Protein AF-A0A923R370-F1 (afdb_monomer_lite)

Sequence (342 aa):
MKARLLFATLFVCCFTSLNAQYYLIPDNTFSYILREAYSNCFKDNFSNNVDTNCLKSSGNTILQTSYQGIKNLEGIQYCKNLVKLSIAVNQITTIPALPEKLKIIDLGYNDIIEIKNLPTQLETLILDFSENIKLPEFPSTLKTLSMVNCNLSVVPSLPDGIVNLNLSQNVFTVL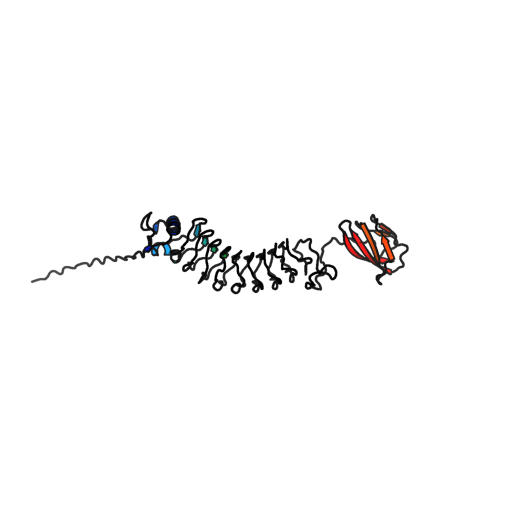PNLPKALKNFKLRVSDVVDLPQLPDSLISLDLAVSMSIKCLPKLPSTLKTLDISYTAIACLPNIPVSLTTKIPLCSSSNNLNHCEIVAGLEENFKSKFHKVFPNPVKDLIVFEEASQFVIYSLMGNVVAKSDDFKTVYDCSKLSKGTYLLSLTSESQNLLTIKFIKD

Secondary structure (DSSP, 8-state):
---------------------EEE-S-HHHHHHHHHHSGGGBSSSS--EEEHHHHHH----EEE--SS---B-TTGGG-TT--EEE--SS---B--PPPTT--EEE--SS---B-----TT--EEE-TT-TT-B--PPPTT--EEE-TT---S--PPPPTT--EEE--S---SSPPPPPTT--EEE--S-----PPPPPTT--EEE-TT-TT----PPPPTT--EEE-TTS---SBS---TT---SPPBP-TTT-TT-----TT------------BSSSBSSEEE-SS-SEEEEEETTS-EEEEESS--SEEE-TTSPSEEEEEEEE-TT--EEEEEEEE-

Structure (mmCIF, N/CA/C/O backbone):
data_AF-A0A923R370-F1
#
_entry.id   AF-A0A923R370-F1
#
loop_
_atom_site.group_PDB
_atom_site.id
_atom_site.type_symbol
_atom_site.label_atom_id
_atom_site.label_alt_id
_atom_site.label_comp_id
_atom_site.label_asym_id
_atom_site.label_entity_id
_atom_site.label_seq_id
_atom_site.pdbx_PDB_ins_code
_atom_site.Cartn_x
_atom_site.Cartn_y
_atom_site.Cartn_z
_atom_site.occupancy
_atom_site.B_iso_or_equiv
_atom_site.auth_seq_id
_atom_site.auth_comp_id
_atom_site.auth_asym_id
_atom_site.auth_atom_id
_atom_site.pdbx_PDB_model_num
ATOM 1 N N . MET A 1 1 ? -38.798 -21.660 82.213 1.00 39.22 1 MET A N 1
ATOM 2 C CA . MET A 1 1 ? -37.904 -21.115 81.169 1.00 39.22 1 MET A CA 1
ATOM 3 C C . MET A 1 1 ? -37.833 -22.101 80.012 1.00 39.22 1 MET A C 1
ATOM 5 O O . MET A 1 1 ? -37.272 -23.172 80.177 1.00 39.22 1 MET A O 1
ATOM 9 N N . LYS A 1 2 ? -38.449 -21.783 78.871 1.00 35.62 2 LYS A N 1
ATOM 10 C CA . LYS A 1 2 ? -38.221 -22.466 77.589 1.00 35.62 2 LYS A CA 1
ATOM 11 C C . LYS A 1 2 ? -37.986 -21.359 76.565 1.00 35.62 2 LYS A C 1
ATOM 13 O O . LYS A 1 2 ? -38.891 -20.570 76.306 1.00 35.62 2 LYS A O 1
ATOM 18 N N . ALA A 1 3 ? -36.743 -21.232 76.108 1.00 35.41 3 ALA A N 1
ATOM 19 C CA . ALA A 1 3 ? -36.311 -20.197 75.179 1.00 35.41 3 ALA A CA 1
ATOM 20 C C . ALA A 1 3 ? -36.859 -20.492 73.774 1.00 35.41 3 ALA A C 1
ATOM 22 O O . ALA A 1 3 ? -36.747 -21.613 73.280 1.00 35.41 3 ALA A O 1
ATOM 23 N N . ARG A 1 4 ? -37.481 -19.484 73.155 1.00 39.16 4 ARG A N 1
ATOM 24 C CA . ARG A 1 4 ? -37.927 -19.511 71.759 1.00 39.16 4 ARG A CA 1
ATOM 25 C C . ARG A 1 4 ? -36.725 -19.237 70.856 1.00 39.16 4 ARG A C 1
ATOM 27 O O . ARG A 1 4 ? -36.095 -18.192 70.983 1.00 39.16 4 ARG A O 1
ATOM 34 N N . LEU A 1 5 ? -36.430 -20.172 69.959 1.00 35.44 5 LEU A N 1
ATOM 35 C CA . LEU A 1 5 ? -35.442 -20.021 68.895 1.00 35.44 5 LEU A CA 1
ATOM 36 C C . LEU A 1 5 ? -36.075 -19.181 67.768 1.00 35.44 5 LEU A C 1
ATOM 38 O O . LEU A 1 5 ? -37.023 -19.629 67.125 1.00 35.44 5 LEU A O 1
ATOM 42 N N . LEU A 1 6 ? -35.595 -17.954 67.563 1.00 38.09 6 LEU A N 1
ATOM 43 C CA . LEU A 1 6 ? -35.940 -17.109 66.415 1.00 38.09 6 LEU A CA 1
ATOM 44 C C . LEU A 1 6 ? -34.922 -17.384 65.302 1.00 38.09 6 LEU A C 1
ATOM 46 O O . LEU A 1 6 ? -33.754 -17.022 65.424 1.00 38.09 6 LEU A O 1
ATOM 50 N N . PHE A 1 7 ? -35.360 -18.037 64.225 1.00 37.59 7 PHE A N 1
ATOM 51 C CA . PHE A 1 7 ? -34.589 -18.142 62.987 1.00 37.59 7 PHE A CA 1
ATOM 52 C C . PHE A 1 7 ? -34.654 -16.796 62.255 1.00 37.59 7 PHE A C 1
ATOM 54 O O . PHE A 1 7 ? -35.676 -16.448 61.667 1.00 37.59 7 PHE A O 1
ATOM 61 N N . ALA A 1 8 ? -33.564 -16.030 62.301 1.00 36.03 8 ALA A N 1
ATOM 62 C CA . ALA A 1 8 ? -33.361 -14.887 61.421 1.00 36.03 8 ALA A CA 1
ATOM 63 C C . ALA A 1 8 ? -32.845 -15.407 60.071 1.00 36.03 8 ALA A C 1
ATOM 65 O O . ALA A 1 8 ? -31.686 -15.800 59.943 1.00 36.03 8 ALA A O 1
ATOM 66 N N . THR A 1 9 ? -33.712 -15.452 59.062 1.00 43.94 9 THR A N 1
ATOM 67 C CA . THR A 1 9 ? -33.308 -15.713 57.678 1.00 43.94 9 THR A CA 1
ATOM 68 C C . THR A 1 9 ? -32.555 -14.496 57.151 1.00 43.94 9 THR A C 1
ATOM 70 O O . THR A 1 9 ? -33.148 -13.457 56.863 1.00 43.94 9 THR A O 1
ATOM 73 N N . LEU A 1 10 ? -31.232 -14.630 57.065 1.00 36.53 10 LEU A N 1
ATOM 74 C CA . LEU A 1 10 ? -30.317 -13.667 56.468 1.00 36.53 10 LEU A CA 1
ATOM 75 C C . LEU A 1 10 ? -30.602 -13.589 54.957 1.00 36.53 10 LEU A C 1
ATOM 77 O O . LEU A 1 10 ? -30.213 -14.471 54.193 1.00 36.53 10 LEU A O 1
ATOM 81 N N . PHE A 1 11 ? -31.324 -12.555 54.526 1.00 40.50 11 PHE A N 1
ATOM 82 C CA . PHE A 1 11 ? -31.519 -12.251 53.110 1.00 40.50 11 PHE A CA 1
ATOM 83 C C . PHE A 1 11 ? -30.195 -11.690 52.575 1.00 40.50 11 PHE A C 1
ATOM 85 O O . PHE A 1 11 ? -29.884 -10.512 52.740 1.00 40.50 11 PHE A O 1
ATOM 92 N N . VAL A 1 12 ? -29.359 -12.560 52.004 1.00 40.25 12 VAL A N 1
ATOM 93 C CA . VAL A 1 12 ? -28.139 -12.154 51.302 1.00 40.25 12 VAL A CA 1
ATOM 94 C C . VAL A 1 12 ? -28.574 -11.471 50.008 1.00 40.25 12 VAL A C 1
ATOM 96 O O . VAL A 1 12 ? -28.782 -12.117 48.982 1.00 40.25 12 VAL A O 1
ATOM 99 N N . CYS A 1 13 ? -28.740 -10.149 50.060 1.00 37.66 13 CYS A N 1
ATOM 100 C CA . CYS A 1 13 ? -28.781 -9.318 48.866 1.00 37.66 13 CYS A CA 1
ATOM 101 C C . CYS A 1 13 ? -27.421 -9.427 48.171 1.00 37.66 13 CYS A C 1
ATOM 103 O O . CYS A 1 13 ? -26.469 -8.727 48.513 1.00 37.66 13 CYS A O 1
ATOM 105 N N . CYS A 1 14 ? -27.325 -10.330 47.199 1.00 36.72 14 CYS A N 1
ATOM 106 C CA . CYS A 1 14 ? -26.205 -10.395 46.276 1.00 36.72 14 CYS A CA 1
ATOM 107 C C . CYS A 1 14 ? -26.342 -9.227 45.288 1.00 36.72 14 CYS A C 1
ATOM 109 O O . CYS A 1 14 ? -26.828 -9.380 44.171 1.00 36.72 14 CYS A O 1
ATOM 111 N N . PHE A 1 15 ? -25.970 -8.023 45.724 1.00 37.56 15 PHE A N 1
ATOM 112 C CA . PHE A 1 15 ? -25.699 -6.932 44.799 1.00 37.56 15 PHE A CA 1
ATOM 113 C C . PHE A 1 15 ? -24.380 -7.256 44.103 1.00 37.56 15 PHE A C 1
ATOM 115 O O . PHE A 1 15 ? -23.304 -6.924 44.596 1.00 37.56 15 PHE A O 1
ATOM 122 N N . THR A 1 16 ? -24.437 -7.897 42.938 1.00 39.88 16 THR A N 1
ATOM 123 C CA . THR A 1 16 ? -23.337 -7.784 41.981 1.00 39.88 16 THR A CA 1
ATOM 124 C C . THR A 1 16 ? -23.378 -6.363 41.426 1.00 39.88 16 THR A C 1
ATOM 126 O O . THR A 1 16 ? -23.944 -6.114 40.362 1.00 39.88 16 THR A O 1
ATOM 129 N N . SER A 1 17 ? -22.840 -5.395 42.169 1.00 42.47 17 SER A N 1
ATOM 130 C CA . SER A 1 17 ? -22.563 -4.078 41.612 1.00 42.47 17 SER A CA 1
ATOM 131 C C . SER A 1 17 ? -21.431 -4.248 40.599 1.00 42.47 17 SER A C 1
ATOM 133 O O . SER A 1 17 ? -20.250 -4.233 40.951 1.00 42.47 17 SER A O 1
ATOM 135 N N . LEU A 1 18 ? -21.787 -4.449 39.331 1.00 48.62 18 LEU A N 1
ATOM 136 C CA . LEU A 1 18 ? -20.908 -4.104 38.222 1.00 48.62 18 LEU A CA 1
ATOM 137 C C . LEU A 1 18 ? -20.667 -2.599 38.344 1.00 48.62 18 LEU A C 1
ATOM 139 O O . LEU A 1 18 ? -21.489 -1.796 37.914 1.00 48.62 18 LEU A O 1
ATOM 143 N N . ASN A 1 19 ? -19.592 -2.208 39.028 1.00 55.12 19 ASN A N 1
ATOM 144 C CA . ASN A 1 19 ? -19.215 -0.807 39.120 1.00 55.12 19 ASN A CA 1
ATOM 145 C C . ASN A 1 19 ? -18.934 -0.319 37.696 1.00 55.12 19 ASN A C 1
ATOM 147 O O . ASN A 1 19 ? -17.965 -0.751 37.066 1.00 55.12 19 ASN A O 1
ATOM 151 N N . ALA A 1 20 ? -19.809 0.540 37.175 1.00 58.91 20 ALA A N 1
ATOM 152 C CA . ALA A 1 20 ? -19.587 1.228 35.916 1.00 58.91 20 ALA A CA 1
ATOM 153 C C . ALA A 1 20 ? -18.285 2.030 36.039 1.00 58.91 20 ALA A C 1
ATOM 155 O O . ALA A 1 20 ? -18.170 2.938 36.868 1.00 58.91 20 ALA A O 1
ATOM 156 N N . GLN A 1 21 ? -17.280 1.660 35.248 1.00 81.94 21 GLN A N 1
ATOM 157 C CA . GLN A 1 21 ? -16.031 2.405 35.172 1.00 81.94 21 GLN A CA 1
ATOM 158 C C . GLN A 1 21 ? -16.226 3.491 34.118 1.00 81.94 21 GLN A C 1
ATOM 160 O O . GLN A 1 21 ? -16.030 3.247 32.924 1.00 81.94 21 GLN A O 1
ATOM 165 N N . TYR A 1 22 ? -16.660 4.667 34.569 1.00 89.19 22 TYR A N 1
ATOM 166 C CA . TYR A 1 22 ? -16.804 5.830 33.705 1.00 89.19 22 TYR A CA 1
ATOM 167 C C . TYR A 1 22 ? -15.436 6.404 33.336 1.00 89.19 22 TYR A C 1
ATOM 169 O O . TYR A 1 22 ? -14.560 6.550 34.189 1.00 89.19 22 TYR A O 1
ATOM 177 N N . TYR A 1 23 ? -15.271 6.740 32.062 1.00 92.69 23 TYR A N 1
ATOM 178 C CA . TYR A 1 23 ? -14.096 7.414 31.526 1.00 92.69 23 TYR A CA 1
ATOM 179 C C . TYR A 1 23 ? -14.528 8.677 30.783 1.00 92.69 23 TYR A C 1
ATOM 181 O O . TYR A 1 23 ? -15.487 8.642 30.012 1.00 92.69 23 TYR A O 1
ATOM 189 N N . LEU A 1 24 ? -13.828 9.786 31.018 1.00 94.50 24 LEU A N 1
ATOM 190 C CA . LEU A 1 24 ? -14.100 11.056 30.356 1.00 94.50 24 LEU A CA 1
ATOM 191 C C . LEU A 1 24 ? -13.377 11.106 29.008 1.00 94.50 24 LEU A C 1
ATOM 193 O O . LEU A 1 24 ? -12.150 11.169 28.971 1.00 94.50 24 LEU A O 1
ATOM 197 N N . ILE A 1 25 ? -14.135 11.119 27.913 1.00 95.81 25 ILE A N 1
ATOM 198 C CA . ILE A 1 25 ? -13.590 11.277 26.563 1.00 95.81 25 ILE A CA 1
ATOM 199 C C . ILE A 1 25 ? -13.153 12.741 26.374 1.00 95.81 25 ILE A C 1
ATOM 201 O O . ILE A 1 25 ? -13.993 13.640 26.487 1.00 95.81 25 ILE A O 1
ATOM 205 N N . PRO A 1 26 ? -11.860 13.014 26.121 1.00 95.88 26 PRO A N 1
ATOM 206 C CA . PRO A 1 26 ? -11.340 14.382 26.119 1.00 95.88 26 PRO A CA 1
ATOM 207 C C . PRO A 1 26 ? -11.775 15.195 24.893 1.00 95.88 26 PRO A C 1
ATOM 209 O O . PRO A 1 26 ? -11.906 16.412 24.981 1.00 95.88 26 PRO A O 1
ATOM 212 N N . ASP A 1 27 ? -11.996 14.540 23.753 1.00 96.69 27 ASP A N 1
ATOM 213 C CA . ASP A 1 27 ? -12.431 15.184 22.516 1.00 96.69 27 ASP A CA 1
ATOM 214 C C . ASP A 1 27 ? -13.962 15.158 22.413 1.00 96.69 27 ASP A C 1
ATOM 216 O O . ASP A 1 27 ? -14.577 14.093 22.353 1.00 96.69 27 ASP A O 1
ATOM 220 N N . ASN A 1 28 ? -14.587 16.340 22.411 1.00 95.62 28 ASN A N 1
ATOM 221 C CA . ASN A 1 28 ? -16.046 16.480 22.351 1.00 95.62 28 ASN A CA 1
ATOM 222 C C . ASN A 1 28 ? -16.638 15.871 21.074 1.00 95.62 28 ASN A C 1
ATOM 224 O O . ASN A 1 28 ? -17.712 15.269 21.120 1.00 95.62 28 ASN A O 1
ATOM 228 N N . THR A 1 29 ? -15.948 16.019 19.943 1.00 96.19 29 THR A N 1
ATOM 229 C CA . THR A 1 29 ? -16.422 15.500 18.663 1.00 96.19 29 THR A CA 1
ATOM 230 C C . THR A 1 29 ? -16.311 13.984 18.639 1.00 96.19 29 THR A C 1
ATOM 232 O O . THR A 1 29 ? -17.265 13.300 18.276 1.00 96.19 29 THR A O 1
ATOM 235 N N . PHE A 1 30 ? -15.193 13.428 19.103 1.00 96.94 30 PHE A N 1
ATOM 236 C CA . PHE A 1 30 ? -15.035 11.981 19.210 1.00 96.94 30 PHE A CA 1
ATOM 237 C C . PHE A 1 30 ? -16.018 11.368 20.216 1.00 96.94 30 PHE A C 1
ATOM 239 O O . PHE A 1 30 ? -16.619 10.333 19.937 1.00 96.94 30 PHE A O 1
ATOM 246 N N . SER A 1 31 ? -16.250 12.040 21.345 1.00 95.69 31 SER A N 1
ATOM 247 C CA . SER A 1 31 ? -17.283 11.681 22.321 1.00 95.69 31 SER A CA 1
ATOM 248 C C . SER A 1 31 ? -18.671 11.622 21.684 1.00 95.69 31 SER A C 1
ATOM 250 O O . SER A 1 31 ? -19.395 10.647 21.876 1.00 95.69 31 SER A O 1
ATOM 252 N N . TYR A 1 32 ? -19.034 12.622 20.875 1.00 94.19 32 TYR A N 1
ATOM 253 C CA . TYR A 1 32 ? -20.286 12.619 20.120 1.00 94.19 32 TYR A CA 1
ATOM 254 C C . TYR A 1 32 ? -20.371 11.424 19.159 1.00 94.19 32 TYR A C 1
ATOM 256 O O . TYR A 1 32 ? -21.355 10.693 19.190 1.00 94.19 32 TYR A O 1
ATOM 264 N N . ILE A 1 33 ? -19.318 11.150 18.386 1.00 95.06 33 ILE A N 1
ATOM 265 C CA . ILE A 1 33 ? -19.270 10.001 17.468 1.00 95.06 33 ILE A CA 1
ATOM 266 C C . ILE A 1 33 ? -19.408 8.665 18.212 1.00 95.06 33 ILE A C 1
ATOM 268 O O . ILE A 1 33 ? -20.142 7.777 17.773 1.00 95.06 33 ILE A O 1
ATOM 272 N N . LEU A 1 34 ? -18.739 8.513 19.358 1.00 95.19 34 LEU A N 1
ATOM 273 C CA . LEU A 1 34 ? -18.913 7.339 20.208 1.00 95.19 34 LEU A CA 1
ATOM 274 C C . LEU A 1 34 ? -20.337 7.259 20.763 1.00 95.19 34 LEU A C 1
ATOM 276 O O . LEU A 1 34 ? -20.879 6.168 20.852 1.00 95.19 34 LEU A O 1
ATOM 280 N N . ARG A 1 35 ? -20.977 8.372 21.108 1.00 92.94 35 ARG A N 1
ATOM 281 C CA . ARG A 1 35 ? -22.365 8.367 21.585 1.00 92.94 35 ARG A CA 1
ATOM 282 C C . ARG A 1 35 ? -23.342 7.929 20.501 1.00 92.94 35 ARG A C 1
ATOM 284 O O . ARG A 1 35 ? -24.221 7.127 20.786 1.00 92.94 35 ARG A O 1
ATOM 291 N N . GLU A 1 36 ? -23.160 8.387 19.268 1.00 92.44 36 GLU A N 1
ATOM 292 C CA . GLU A 1 36 ? -23.994 7.960 18.139 1.00 92.44 36 GLU A CA 1
ATOM 293 C C . GLU A 1 36 ? -23.857 6.455 17.883 1.00 92.44 36 GLU A C 1
ATOM 295 O O . GLU A 1 36 ? -24.845 5.761 17.649 1.00 92.44 36 GLU A O 1
ATOM 300 N N . ALA A 1 37 ? -22.637 5.921 17.988 1.00 93.75 37 ALA A N 1
ATOM 301 C CA . ALA A 1 37 ? -22.401 4.492 17.827 1.00 93.75 37 ALA A CA 1
ATOM 302 C C . ALA A 1 37 ? -22.863 3.673 19.050 1.00 93.75 37 ALA A C 1
ATOM 304 O O . ALA A 1 37 ? -23.388 2.574 18.894 1.00 93.75 37 ALA A O 1
ATOM 305 N N . TYR A 1 38 ? -22.679 4.185 20.267 1.00 92.38 38 TYR A N 1
ATOM 306 C CA . TYR A 1 38 ? -22.813 3.466 21.539 1.00 92.38 38 TYR A CA 1
ATOM 307 C C . TYR A 1 38 ? -23.752 4.201 22.508 1.00 92.38 38 TYR A C 1
ATOM 309 O O . TYR A 1 38 ? -23.397 4.454 23.661 1.00 92.38 38 TYR A O 1
ATOM 317 N N . SER A 1 39 ? -24.948 4.569 22.050 1.00 87.12 39 SER A N 1
ATOM 318 C CA . SER A 1 39 ? -25.842 5.492 22.772 1.00 87.12 39 SER A CA 1
ATOM 319 C C . SER A 1 39 ? -26.215 5.035 24.185 1.00 87.12 39 SER A C 1
ATOM 321 O O . SER A 1 39 ? -26.301 5.856 25.095 1.00 87.12 39 SER A O 1
ATOM 323 N N . ASN A 1 40 ? -26.346 3.726 24.410 1.00 89.94 40 ASN A N 1
ATOM 324 C CA . ASN A 1 40 ? -26.639 3.136 25.719 1.00 89.94 40 ASN A CA 1
ATOM 325 C C . ASN A 1 40 ? -25.443 3.109 26.688 1.00 89.94 40 ASN A C 1
ATOM 327 O O . ASN A 1 40 ? -25.618 2.745 27.849 1.00 89.94 40 ASN A O 1
ATOM 331 N N . CYS A 1 41 ? -24.240 3.457 26.226 1.00 92.81 41 CYS A N 1
ATOM 332 C CA . CYS A 1 41 ? -23.025 3.451 27.036 1.00 92.81 41 CYS A CA 1
ATOM 333 C C . CYS A 1 41 ? -22.690 4.813 27.649 1.00 92.81 41 CYS A C 1
ATOM 335 O O . CYS A 1 41 ? -21.743 4.906 28.427 1.00 92.81 41 CYS A O 1
ATOM 337 N N . PHE A 1 42 ? -23.431 5.872 27.327 1.00 91.56 42 PHE A N 1
ATOM 338 C CA . PHE A 1 42 ? -23.223 7.196 27.908 1.00 91.56 42 PHE A CA 1
ATOM 339 C C . PHE A 1 42 ? -24.225 7.449 29.030 1.00 91.56 42 PHE A C 1
ATOM 341 O O . PHE A 1 42 ? -25.390 7.070 28.937 1.00 91.56 42 PHE A O 1
ATOM 348 N N . LYS A 1 43 ? -23.765 8.106 30.102 1.00 80.88 43 LYS A N 1
ATOM 349 C CA . LYS A 1 43 ? -24.603 8.404 31.275 1.00 80.88 43 LYS A CA 1
ATOM 350 C C . LYS A 1 43 ? -25.821 9.266 30.919 1.00 80.88 43 LYS A C 1
ATOM 352 O O . LYS A 1 43 ? -26.885 9.108 31.510 1.00 80.88 43 LYS A O 1
ATOM 357 N N . ASP A 1 44 ? -25.631 10.189 29.981 1.00 81.25 44 ASP A N 1
ATOM 358 C CA . ASP A 1 44 ? -26.648 11.091 29.456 1.00 81.25 44 ASP A CA 1
ATOM 359 C C . ASP A 1 44 ? -26.234 11.619 28.065 1.00 81.25 44 ASP A C 1
ATOM 361 O O . ASP A 1 44 ? -25.114 11.391 27.593 1.00 81.25 44 ASP A O 1
ATOM 365 N N . ASN A 1 45 ? -27.144 12.332 27.396 1.00 76.62 45 ASN A N 1
ATOM 366 C CA . ASN A 1 45 ? -26.965 12.803 26.016 1.00 76.62 45 ASN A CA 1
ATOM 367 C C . ASN A 1 45 ? -25.962 13.958 25.856 1.00 76.62 45 ASN A C 1
ATOM 369 O O . ASN A 1 45 ? -25.642 14.320 24.726 1.00 76.62 45 ASN A O 1
ATOM 373 N N . PHE A 1 46 ? -25.454 14.525 26.951 1.00 79.69 46 PHE A N 1
ATOM 374 C CA . PHE A 1 46 ? -24.595 15.712 26.924 1.00 79.69 46 PHE A CA 1
ATOM 375 C C . PHE A 1 46 ? -23.212 15.456 27.534 1.00 79.69 46 PHE A C 1
ATOM 377 O O . PHE A 1 46 ? -22.277 16.216 27.300 1.00 79.69 46 PHE A O 1
ATOM 384 N N . SER A 1 47 ? -23.054 14.380 28.302 1.00 86.38 47 SER A N 1
ATOM 385 C CA . SER A 1 47 ? -21.814 14.047 28.990 1.00 86.38 47 SER A CA 1
ATOM 386 C C . SER A 1 47 ? -20.799 13.407 28.056 1.00 86.38 47 SER A C 1
ATOM 388 O O . SER A 1 47 ? -21.153 12.609 27.195 1.00 86.38 47 SER A O 1
ATOM 390 N N . ASN A 1 48 ? -19.517 13.673 28.281 1.00 92.19 48 ASN A N 1
ATOM 391 C CA . ASN A 1 48 ? -18.437 12.894 27.674 1.00 92.19 48 ASN A CA 1
ATOM 392 C C . ASN A 1 48 ? -18.022 11.686 28.521 1.00 92.19 48 ASN A C 1
ATOM 394 O O . ASN A 1 48 ? -17.041 11.020 28.199 1.00 92.19 48 ASN A O 1
ATOM 398 N N . ASN A 1 49 ? -18.724 11.411 29.625 1.00 93.19 49 ASN A N 1
ATOM 399 C CA . ASN A 1 49 ? -18.450 10.243 30.449 1.00 93.19 49 ASN A CA 1
ATOM 400 C C . ASN A 1 49 ? -19.113 9.003 29.853 1.00 93.19 49 ASN A C 1
ATOM 402 O O . ASN A 1 49 ? -20.343 8.890 29.835 1.00 93.19 49 ASN A O 1
ATOM 406 N N . VAL A 1 50 ? -18.280 8.058 29.428 1.00 93.06 50 VAL A N 1
ATOM 407 C CA . VAL A 1 50 ? -18.710 6.781 28.865 1.00 93.06 50 VAL A CA 1
ATOM 408 C C . VAL A 1 50 ? -18.474 5.644 29.852 1.00 93.06 50 VAL A C 1
ATOM 410 O O . VAL A 1 50 ? -17.424 5.578 30.492 1.00 93.06 50 VAL A O 1
ATOM 413 N N . ASP A 1 51 ? -19.436 4.734 29.976 1.00 94.62 51 ASP A N 1
ATOM 414 C CA . ASP A 1 51 ? -19.256 3.461 30.665 1.00 94.62 51 ASP A CA 1
ATOM 415 C C . ASP A 1 51 ? -18.375 2.541 29.810 1.00 94.62 51 ASP A C 1
ATOM 417 O O . ASP A 1 51 ? -18.789 1.972 28.792 1.00 94.62 51 ASP A O 1
ATOM 421 N N . THR A 1 52 ? -17.128 2.373 30.243 1.00 94.19 52 THR A N 1
ATOM 422 C CA . THR A 1 52 ? -16.154 1.548 29.526 1.00 94.19 52 THR A CA 1
ATOM 423 C C . THR A 1 52 ? -16.507 0.061 29.536 1.00 94.19 52 THR A C 1
ATOM 425 O O . THR A 1 52 ? -16.089 -0.656 28.629 1.00 94.19 52 THR A O 1
ATOM 428 N N . ASN A 1 53 ? -17.280 -0.435 30.509 1.00 93.81 53 ASN A N 1
ATOM 429 C CA . ASN A 1 53 ? -17.734 -1.829 30.518 1.00 93.81 53 ASN A CA 1
ATOM 430 C C . ASN A 1 53 ? -18.844 -2.054 29.487 1.00 93.81 53 ASN A C 1
ATOM 432 O O . ASN A 1 53 ? -18.862 -3.095 28.821 1.00 93.81 53 ASN A O 1
ATOM 436 N N . CYS A 1 54 ? -19.703 -1.055 29.283 1.00 94.31 54 CYS A N 1
ATOM 437 C CA . CYS A 1 54 ? -20.662 -1.058 28.185 1.00 94.31 54 CYS A CA 1
ATOM 438 C C . CYS A 1 54 ? -19.949 -1.054 26.819 1.00 94.31 54 CYS A C 1
ATOM 440 O O . CYS A 1 54 ? -20.232 -1.917 25.990 1.00 94.31 54 CYS A O 1
ATOM 442 N N . LEU A 1 55 ? -18.938 -0.196 26.602 1.00 94.06 55 LEU A N 1
ATOM 443 C CA . LEU A 1 55 ? -18.160 -0.209 25.347 1.00 94.06 55 LEU A CA 1
ATOM 444 C C . LEU A 1 55 ? -17.467 -1.555 25.083 1.00 94.06 55 LEU A C 1
ATOM 446 O O . LEU A 1 55 ? -17.470 -2.040 23.952 1.00 94.06 55 LEU A O 1
ATOM 450 N N . LYS A 1 56 ? -16.902 -2.184 26.124 1.00 93.56 56 LYS A N 1
ATOM 451 C CA . LYS A 1 56 ? -16.246 -3.501 26.018 1.00 93.56 56 LYS A CA 1
ATOM 452 C C . LYS A 1 56 ? -17.217 -4.607 25.595 1.00 93.56 56 LYS A C 1
ATOM 454 O O . LYS A 1 56 ? -16.807 -5.527 24.891 1.00 93.56 56 LYS A O 1
ATOM 459 N N . SER A 1 57 ? -18.465 -4.545 26.062 1.00 91.88 57 SER A N 1
ATOM 460 C CA . SER A 1 57 ? -19.498 -5.563 25.820 1.00 91.88 57 SER A CA 1
ATOM 461 C C . SER A 1 57 ? -20.397 -5.260 24.619 1.00 91.88 57 SER A C 1
ATOM 463 O O . SER A 1 57 ? -21.116 -6.149 24.166 1.00 91.88 57 SER A O 1
ATOM 465 N N . SER A 1 58 ? -20.328 -4.045 24.067 1.00 91.19 58 SER A N 1
ATOM 466 C CA . SER A 1 58 ? -21.102 -3.653 22.890 1.00 91.19 58 SER A CA 1
ATOM 467 C C . SER A 1 58 ? -20.793 -4.532 21.675 1.00 91.19 58 SER A C 1
ATOM 469 O O . SER A 1 58 ? -19.645 -4.903 21.427 1.00 91.19 58 SER A O 1
ATOM 471 N N . GLY A 1 59 ? -21.832 -4.839 20.896 1.00 91.19 59 GLY A N 1
ATOM 472 C CA . GLY A 1 59 ? -21.737 -5.615 19.660 1.00 91.19 59 GLY A CA 1
ATOM 473 C C . GLY A 1 59 ? -21.284 -4.817 18.434 1.00 91.19 59 GLY A C 1
ATOM 474 O O . GLY A 1 59 ? -21.170 -5.405 17.361 1.00 91.19 59 GLY A O 1
ATOM 475 N N . ASN A 1 60 ? -21.035 -3.508 18.549 1.00 91.44 60 ASN A N 1
ATOM 476 C CA . ASN A 1 60 ? -20.604 -2.711 17.401 1.00 91.44 60 ASN A CA 1
ATOM 477 C C . ASN A 1 60 ? -19.202 -3.111 16.939 1.00 91.44 60 ASN A C 1
ATOM 479 O O . ASN A 1 60 ? -18.248 -3.157 17.717 1.00 91.44 60 ASN A O 1
ATOM 483 N N . THR A 1 61 ? -19.080 -3.354 15.638 1.00 96.38 61 THR A N 1
ATOM 484 C CA . THR A 1 61 ? -17.842 -3.820 15.002 1.00 96.38 61 THR A CA 1
ATOM 485 C C . THR A 1 61 ? -17.235 -2.790 14.055 1.00 96.38 61 THR A C 1
ATOM 487 O O . THR A 1 61 ? -16.115 -2.983 13.581 1.00 96.38 61 THR A O 1
ATOM 490 N N . ILE A 1 62 ? -17.932 -1.686 13.781 1.00 97.25 62 ILE A N 1
ATOM 491 C CA . ILE A 1 62 ? -17.512 -0.665 12.820 1.00 97.25 62 ILE A CA 1
ATOM 492 C C . ILE A 1 62 ? -17.652 0.716 13.454 1.00 97.25 62 ILE A C 1
ATOM 494 O O . ILE A 1 62 ? -18.700 1.047 14.001 1.00 97.25 62 ILE A O 1
ATOM 498 N N . LEU A 1 63 ? -16.607 1.529 13.325 1.00 97.44 63 LEU A N 1
ATOM 499 C CA . LEU A 1 63 ? -16.619 2.950 13.642 1.00 97.44 63 LEU A CA 1
ATOM 500 C C . LEU A 1 63 ? -16.001 3.683 12.457 1.00 97.44 63 LEU A C 1
ATOM 502 O O . LEU A 1 63 ? -14.827 3.484 12.141 1.00 97.44 63 LEU A O 1
ATOM 506 N N . GLN A 1 64 ? -16.815 4.477 11.768 1.00 96.06 64 GLN A N 1
ATOM 507 C CA . GLN A 1 64 ? -16.403 5.169 10.554 1.00 96.06 64 GLN A CA 1
ATOM 508 C C . GLN A 1 64 ? -16.934 6.598 10.537 1.00 96.06 64 GLN A C 1
ATOM 510 O O . GLN A 1 64 ? -18.129 6.818 10.719 1.00 96.06 64 GLN A O 1
ATOM 515 N N . THR A 1 65 ? -16.041 7.559 10.340 1.00 94.94 65 THR A N 1
ATOM 516 C CA . THR A 1 65 ? -16.370 8.978 10.204 1.00 94.94 65 THR A CA 1
ATOM 517 C C . THR A 1 65 ? -15.194 9.725 9.581 1.00 94.94 65 THR A C 1
ATOM 519 O O . THR A 1 65 ? -14.049 9.341 9.776 1.00 94.94 65 THR A O 1
ATOM 522 N N . SER A 1 66 ? -15.445 10.809 8.860 1.00 94.56 66 SER A N 1
ATOM 523 C CA . SER A 1 66 ? -14.388 11.637 8.272 1.00 94.56 66 SER A CA 1
ATOM 524 C C . SER A 1 66 ? -14.776 13.105 8.324 1.00 94.56 66 SER A C 1
ATOM 526 O O . SER A 1 66 ? -15.961 13.423 8.454 1.00 94.56 66 SER A O 1
ATOM 528 N N . TYR A 1 67 ? -13.789 13.997 8.217 1.00 95.94 67 TYR A N 1
ATOM 529 C CA . TYR A 1 67 ? -14.002 15.448 8.176 1.00 95.94 67 TYR A CA 1
ATOM 530 C C . TYR A 1 67 ? -14.688 16.011 9.432 1.00 95.94 67 TYR A C 1
ATOM 532 O O . TYR A 1 67 ? -15.516 16.913 9.341 1.00 95.94 67 TYR A O 1
ATOM 540 N N . GLN A 1 68 ? -14.364 15.477 10.612 1.00 96.31 68 GLN A N 1
ATOM 541 C CA . GLN A 1 68 ? -14.987 15.891 11.876 1.00 96.31 68 GLN A CA 1
ATOM 542 C C . GLN A 1 68 ? -14.090 16.814 12.715 1.00 96.31 68 GLN A C 1
ATOM 544 O O . GLN A 1 68 ? -14.536 17.381 13.708 1.00 96.31 68 GLN A O 1
ATOM 549 N N . GLY A 1 69 ? -12.818 16.973 12.339 1.00 96.38 69 GLY A N 1
ATOM 550 C CA . GLY A 1 69 ? -11.853 17.735 13.133 1.00 96.38 69 GLY A CA 1
ATOM 551 C C . GLY A 1 69 ? -11.513 17.062 14.466 1.00 96.38 69 GLY A C 1
ATOM 552 O O . GLY A 1 69 ? -11.185 17.755 15.427 1.00 96.38 69 GLY A O 1
ATOM 553 N N . ILE A 1 70 ? -11.608 15.728 14.532 1.00 97.50 70 ILE A N 1
ATOM 554 C CA . ILE A 1 70 ? -11.210 14.943 15.709 1.00 97.50 70 ILE A CA 1
ATOM 555 C C . ILE A 1 70 ? -9.705 15.111 15.927 1.00 97.50 70 ILE A C 1
ATOM 557 O O . ILE A 1 70 ? -8.923 14.959 14.992 1.00 97.50 70 ILE A O 1
ATOM 561 N N . LYS A 1 71 ? -9.299 15.399 17.163 1.00 96.19 71 LYS A N 1
ATOM 562 C CA . LYS A 1 71 ? -7.896 15.596 17.555 1.00 96.19 71 LYS A CA 1
ATOM 563 C C . LYS A 1 71 ? -7.363 14.477 18.434 1.00 96.19 71 LYS A C 1
ATOM 565 O O . LYS A 1 71 ? -6.159 14.224 18.443 1.00 96.19 71 LYS A O 1
ATOM 570 N N . ASN A 1 72 ? -8.242 13.824 19.192 1.00 95.75 72 ASN A N 1
ATOM 571 C CA . ASN A 1 72 ? -7.855 12.814 20.168 1.00 95.75 72 ASN A CA 1
ATOM 572 C C . ASN A 1 72 ? -8.808 11.607 20.130 1.00 95.75 72 ASN A C 1
ATOM 574 O O . ASN A 1 72 ? -10.022 11.762 20.245 1.00 95.75 72 ASN A O 1
ATOM 578 N N . LEU A 1 73 ? -8.235 10.408 19.981 1.00 96.44 73 LEU A N 1
ATOM 579 C CA . LEU A 1 73 ? -8.957 9.130 19.931 1.00 96.44 73 LEU A CA 1
ATOM 580 C C . LEU A 1 73 ? -9.055 8.402 21.283 1.00 96.44 73 LEU A C 1
ATOM 582 O O . LEU A 1 73 ? -9.532 7.265 21.330 1.00 96.44 73 LEU A O 1
ATOM 586 N N . GLU A 1 74 ? -8.598 9.002 22.383 1.00 96.31 74 GLU A N 1
ATOM 587 C CA . GLU A 1 74 ? -8.741 8.431 23.726 1.00 96.31 74 GLU A CA 1
ATOM 588 C C . GLU A 1 74 ? -10.193 8.015 24.000 1.00 96.31 74 GLU A C 1
ATOM 590 O O . GLU A 1 74 ? -11.139 8.772 23.788 1.00 96.31 74 GLU A O 1
ATOM 595 N N . GLY A 1 75 ? -10.361 6.774 24.451 1.00 95.19 75 GLY A N 1
ATOM 596 C CA . GLY A 1 75 ? -11.643 6.083 24.547 1.00 95.19 75 GLY A CA 1
ATOM 597 C C . GLY A 1 75 ? -11.780 4.907 23.583 1.00 95.19 75 GLY A C 1
ATOM 598 O O . GLY A 1 75 ? -12.442 3.915 23.909 1.00 95.19 75 GLY A O 1
ATOM 599 N N . ILE A 1 76 ? -11.111 4.957 22.426 1.00 96.75 76 ILE A N 1
ATOM 600 C CA . ILE A 1 76 ? -11.175 3.881 21.428 1.00 96.75 76 ILE A CA 1
ATOM 601 C C . ILE A 1 76 ? -10.660 2.545 21.979 1.00 96.75 76 ILE A C 1
ATOM 603 O O . ILE A 1 76 ? -11.191 1.493 21.626 1.00 96.75 76 ILE A O 1
ATOM 607 N N . GLN A 1 77 ? -9.708 2.568 22.920 1.00 96.00 77 GLN A N 1
ATOM 608 C CA . GLN A 1 77 ? -9.140 1.380 23.564 1.00 96.00 77 GLN A CA 1
ATOM 609 C C . GLN A 1 77 ? -10.186 0.516 24.283 1.00 96.00 77 GLN A C 1
ATOM 611 O O . GLN A 1 77 ? -9.927 -0.662 24.554 1.00 96.00 77 GLN A O 1
ATOM 616 N N . TYR A 1 78 ? -11.359 1.074 24.603 1.00 96.06 78 TYR A N 1
ATOM 617 C CA . TYR A 1 78 ? -12.452 0.365 25.267 1.00 96.06 78 TYR A CA 1
ATOM 618 C C . TYR A 1 78 ? -13.432 -0.300 24.290 1.00 96.06 78 TYR A C 1
ATOM 620 O O . TYR A 1 78 ? -14.183 -1.176 24.711 1.00 96.06 78 TYR A O 1
ATOM 628 N N . CYS A 1 79 ? -13.389 0.024 22.993 1.00 96.25 79 CYS A N 1
ATOM 629 C CA . CYS A 1 79 ? -14.245 -0.565 21.956 1.00 96.25 79 CYS A CA 1
ATOM 630 C C . CYS A 1 79 ? -13.731 -1.957 21.530 1.00 96.25 79 CYS A C 1
ATOM 632 O O . CYS A 1 79 ? -13.271 -2.160 20.409 1.00 96.25 79 CYS A O 1
ATOM 634 N N . LYS A 1 80 ? -13.750 -2.938 22.443 1.00 95.62 80 LYS A N 1
ATOM 635 C CA . LYS A 1 80 ? -13.037 -4.227 22.287 1.00 95.62 80 LYS A CA 1
ATOM 636 C C . LYS A 1 80 ? -13.537 -5.131 21.156 1.00 95.62 80 LYS A C 1
ATOM 638 O O . LYS A 1 80 ? -12.805 -6.033 20.753 1.00 95.62 80 LYS A O 1
ATOM 643 N N . ASN A 1 81 ? -14.747 -4.905 20.648 1.00 96.50 81 ASN A N 1
ATOM 644 C CA . ASN A 1 81 ? -15.321 -5.673 19.538 1.00 96.50 81 ASN A CA 1
ATOM 645 C C . ASN A 1 81 ? -15.149 -5.008 18.169 1.00 96.50 81 ASN A C 1
ATOM 647 O O . ASN A 1 81 ? -15.624 -5.546 17.170 1.00 96.50 81 ASN A O 1
ATOM 651 N N . LEU A 1 82 ? -14.436 -3.881 18.106 1.00 97.56 82 LEU A N 1
ATOM 652 C CA . LEU A 1 82 ? -14.216 -3.160 16.865 1.00 97.56 82 LEU A CA 1
ATOM 653 C C . LEU A 1 82 ? -13.346 -3.970 15.893 1.00 97.56 82 LEU A C 1
ATOM 655 O O . LEU A 1 82 ? -12.258 -4.423 16.240 1.00 97.56 82 LEU A O 1
ATOM 659 N N . VAL A 1 83 ? -13.842 -4.128 14.668 1.00 98.50 83 VAL A N 1
ATOM 660 C CA . VAL A 1 83 ? -13.199 -4.838 13.553 1.00 98.50 83 VAL A CA 1
ATOM 661 C C . VAL A 1 83 ? -12.739 -3.857 12.473 1.00 98.50 83 VAL A C 1
ATOM 663 O O . VAL A 1 83 ? -11.691 -4.068 11.863 1.00 98.50 83 VAL A O 1
ATOM 666 N N . LYS A 1 84 ? -13.480 -2.764 12.258 1.00 98.69 84 LYS A N 1
ATOM 667 C CA . LYS A 1 84 ? -13.128 -1.694 11.317 1.00 98.69 84 LYS A CA 1
ATOM 668 C C . LYS A 1 84 ? -13.121 -0.337 12.018 1.00 98.69 84 LYS A C 1
ATOM 670 O O . LYS A 1 84 ? -14.137 0.073 12.579 1.00 98.69 84 LYS A O 1
ATOM 675 N N . LEU A 1 85 ? -12.000 0.367 11.903 1.00 98.44 85 LEU A N 1
ATOM 676 C CA . LEU A 1 85 ? -11.831 1.762 12.296 1.00 98.44 85 LEU A CA 1
ATOM 677 C C . LEU A 1 85 ? -11.474 2.580 11.052 1.00 98.44 85 LEU A C 1
ATOM 679 O O . LEU A 1 85 ? -10.474 2.297 10.403 1.00 98.44 85 LEU A O 1
ATOM 683 N N . SER A 1 86 ? -12.290 3.572 10.712 1.00 98.31 86 SER A N 1
ATOM 684 C CA . SER A 1 86 ? -12.081 4.435 9.543 1.00 98.31 86 SER A CA 1
ATOM 685 C C . SER A 1 86 ? -12.315 5.884 9.959 1.00 98.31 86 SER A C 1
ATOM 687 O O . SER A 1 86 ? -13.454 6.339 9.959 1.00 98.31 86 SER A O 1
ATOM 689 N N . ILE A 1 87 ? -11.260 6.583 10.383 1.00 97.25 87 ILE A N 1
ATOM 690 C CA . ILE A 1 87 ? -11.322 7.967 10.895 1.00 97.25 87 ILE A CA 1
ATOM 691 C C . ILE A 1 87 ? -10.417 8.893 10.066 1.00 97.25 87 ILE A C 1
ATOM 693 O O . ILE A 1 87 ? -9.642 9.701 10.580 1.00 97.25 87 ILE A O 1
ATOM 697 N N . ALA A 1 88 ? -10.492 8.750 8.743 1.00 97.38 88 ALA A N 1
ATOM 698 C CA . ALA A 1 88 ? -9.680 9.528 7.816 1.00 97.38 88 ALA A CA 1
ATOM 699 C C . ALA A 1 88 ? -10.088 11.011 7.791 1.00 97.38 88 ALA A C 1
ATOM 701 O O . ALA A 1 88 ? -11.245 11.349 8.055 1.00 97.38 88 ALA A O 1
ATOM 702 N N . VAL A 1 89 ? -9.156 11.883 7.414 1.00 97.56 89 VAL A N 1
ATOM 703 C CA . VAL A 1 89 ? -9.352 13.331 7.242 1.00 97.56 89 VAL A CA 1
ATOM 704 C C . VAL A 1 89 ? -9.800 14.017 8.535 1.00 97.56 89 VAL A C 1
ATOM 706 O O . VAL A 1 89 ? -10.910 14.543 8.648 1.00 97.56 89 VAL A O 1
ATOM 709 N N . ASN A 1 90 ? -8.931 13.972 9.540 1.00 97.38 90 ASN A N 1
ATOM 710 C CA . ASN A 1 90 ? -9.104 14.637 10.831 1.00 97.38 90 ASN A CA 1
ATOM 711 C C . ASN A 1 90 ? -7.773 15.300 11.253 1.00 97.38 90 ASN A C 1
ATOM 713 O O . ASN A 1 90 ? -6.942 15.607 10.407 1.00 97.38 90 ASN A O 1
ATOM 717 N N . GLN A 1 91 ? -7.603 15.609 12.538 1.00 96.81 91 GLN A N 1
ATOM 718 C CA . GLN A 1 91 ? -6.431 16.296 13.101 1.00 96.81 91 GLN A CA 1
ATOM 719 C C . GLN A 1 91 ? -5.809 15.444 14.221 1.00 96.81 91 GLN A C 1
ATOM 721 O O . GLN A 1 91 ? -5.357 15.958 15.248 1.00 96.81 91 GLN A O 1
ATOM 726 N N . ILE A 1 92 ? -5.885 14.115 14.080 1.00 97.00 92 ILE A N 1
ATOM 727 C CA . ILE A 1 92 ? -5.426 13.173 15.102 1.00 97.00 92 ILE A CA 1
ATOM 728 C C . ILE A 1 92 ? -3.903 13.193 15.131 1.00 97.00 92 ILE A C 1
ATOM 730 O O . ILE A 1 92 ? -3.263 12.910 14.127 1.00 97.00 92 ILE A O 1
ATOM 734 N N . THR A 1 93 ? -3.333 13.476 16.298 1.00 92.88 93 THR A N 1
ATOM 735 C CA . THR A 1 93 ? -1.870 13.556 16.480 1.00 92.88 93 THR A CA 1
ATOM 736 C C . THR A 1 93 ? -1.296 12.358 17.224 1.00 92.88 93 THR A C 1
ATOM 738 O O . THR A 1 93 ? -0.161 11.943 16.980 1.00 92.88 93 THR A O 1
ATOM 741 N N . THR A 1 94 ? -2.082 11.773 18.129 1.00 92.31 94 THR A N 1
ATOM 742 C CA . THR A 1 94 ? -1.671 10.654 18.975 1.00 92.31 94 THR A CA 1
ATOM 743 C C . THR A 1 94 ? -2.636 9.485 18.844 1.00 92.31 94 THR A C 1
ATOM 745 O O . THR A 1 94 ? -3.856 9.653 18.775 1.00 92.31 94 THR A O 1
ATOM 748 N N . ILE A 1 95 ? -2.074 8.276 18.824 1.00 95.44 95 ILE A N 1
ATOM 749 C CA . ILE A 1 95 ? -2.835 7.030 18.756 1.00 95.44 95 ILE A CA 1
ATOM 750 C C . ILE A 1 95 ? -2.755 6.317 20.113 1.00 95.44 95 ILE A C 1
ATOM 752 O O . ILE A 1 95 ? -1.664 5.897 20.514 1.00 95.44 95 ILE A O 1
ATOM 756 N N . PRO A 1 96 ? -3.880 6.176 20.845 1.00 95.56 96 PRO A N 1
ATOM 757 C CA . PRO A 1 96 ? -3.933 5.344 22.044 1.00 95.56 96 PRO A CA 1
ATOM 758 C C . PRO A 1 96 ? -3.874 3.855 21.667 1.00 95.56 96 PRO A C 1
ATOM 760 O O . PRO A 1 96 ? -3.817 3.485 20.495 1.00 95.56 96 PRO A O 1
ATOM 763 N N . ALA A 1 97 ? -3.917 2.966 22.662 1.00 96.06 97 ALA A N 1
ATOM 764 C CA . ALA A 1 97 ? -3.970 1.529 22.398 1.00 96.06 97 ALA A CA 1
ATOM 765 C C . ALA A 1 97 ? -5.190 1.164 21.529 1.00 96.06 97 ALA A C 1
ATOM 767 O O . ALA A 1 97 ? -6.337 1.431 21.891 1.00 96.06 97 ALA A O 1
ATOM 768 N N . LEU A 1 98 ? -4.943 0.527 20.388 1.00 97.56 98 LEU A N 1
ATOM 769 C CA . LEU A 1 98 ? -5.990 0.133 19.452 1.00 97.56 98 LEU A CA 1
ATOM 770 C C . LEU A 1 98 ? -6.645 -1.197 19.879 1.00 97.56 98 LEU A C 1
ATOM 772 O O . LEU A 1 98 ? -5.968 -2.064 20.432 1.00 97.56 98 LEU A O 1
ATOM 776 N N . PRO A 1 99 ? -7.956 -1.400 19.646 1.00 97.00 99 PRO A N 1
ATOM 777 C CA . PRO A 1 99 ? -8.602 -2.689 19.895 1.00 97.00 99 PRO A CA 1
ATOM 778 C C . PRO A 1 99 ? -7.976 -3.857 19.111 1.00 97.00 99 PRO A C 1
ATOM 780 O O . PRO A 1 99 ? -7.867 -3.809 17.891 1.00 97.00 99 PRO A O 1
ATOM 783 N N . GLU A 1 100 ? -7.654 -4.953 19.804 1.00 97.12 100 GLU A N 1
ATOM 784 C CA . GLU A 1 100 ? -6.958 -6.127 19.236 1.00 97.12 100 GLU A CA 1
ATOM 785 C C . GLU A 1 100 ? -7.721 -6.864 18.119 1.00 97.12 100 GLU A C 1
ATOM 787 O O . GLU A 1 100 ? -7.117 -7.578 17.323 1.00 97.12 100 GLU A O 1
ATOM 792 N N . LYS A 1 101 ? -9.053 -6.715 18.049 1.00 98.00 101 LYS A N 1
ATOM 793 C CA . LYS A 1 101 ? -9.892 -7.352 17.016 1.00 98.00 101 LYS A CA 1
ATOM 794 C C . LYS A 1 101 ? -9.937 -6.579 15.695 1.00 98.00 101 LYS A C 1
ATOM 796 O O . LYS A 1 101 ? -10.575 -7.046 14.748 1.00 98.00 101 LYS A O 1
ATOM 801 N N . LEU A 1 102 ? -9.292 -5.416 15.625 1.00 98.56 102 LEU A N 1
ATOM 802 C CA . LEU A 1 102 ? -9.256 -4.615 14.412 1.00 98.56 102 LEU A CA 1
ATOM 803 C C . LEU A 1 102 ? -8.562 -5.376 13.282 1.00 98.56 102 LEU A C 1
ATOM 805 O O . LEU A 1 102 ? -7.427 -5.830 13.407 1.00 98.56 102 LEU A O 1
ATOM 809 N N . LYS A 1 103 ? -9.265 -5.455 12.156 1.00 98.81 103 LYS A N 1
ATOM 810 C CA . LYS A 1 103 ? -8.789 -6.006 10.886 1.00 98.81 103 LYS A CA 1
ATOM 811 C C . LYS A 1 103 ? -8.544 -4.921 9.849 1.00 98.81 103 LYS A C 1
ATOM 813 O O . LYS A 1 103 ? -7.719 -5.106 8.961 1.00 98.81 103 LYS A O 1
ATOM 818 N N . ILE A 1 104 ? -9.250 -3.797 9.951 1.00 98.88 104 ILE A N 1
ATOM 819 C CA . ILE A 1 104 ? -9.152 -2.688 9.003 1.00 98.88 104 ILE A CA 1
ATOM 820 C C . ILE A 1 104 ? -8.966 -1.396 9.787 1.00 98.88 104 ILE A C 1
ATOM 822 O O . ILE A 1 104 ? -9.814 -1.044 10.610 1.00 98.88 104 ILE A O 1
ATOM 826 N N . ILE A 1 105 ? -7.872 -0.699 9.499 1.00 98.81 105 ILE A N 1
ATOM 827 C CA . ILE A 1 105 ? -7.584 0.639 10.000 1.00 98.81 105 ILE A CA 1
ATOM 828 C C . ILE A 1 105 ? -7.366 1.556 8.801 1.00 98.81 105 ILE A C 1
ATOM 830 O O . ILE A 1 105 ? -6.472 1.322 7.989 1.00 98.81 105 ILE A O 1
ATOM 834 N N . ASP A 1 106 ? -8.168 2.609 8.734 1.00 98.75 106 ASP A N 1
ATOM 835 C CA . ASP A 1 106 ? -7.940 3.760 7.873 1.00 98.75 106 ASP A CA 1
ATOM 836 C C . ASP A 1 106 ? -7.891 5.025 8.730 1.00 98.75 106 ASP A C 1
ATOM 838 O O . ASP A 1 106 ? -8.885 5.425 9.347 1.00 98.75 106 ASP A O 1
ATOM 842 N N . LEU A 1 107 ? -6.702 5.614 8.800 1.00 98.12 107 LEU A N 1
ATOM 843 C CA . LEU A 1 107 ? -6.417 6.859 9.504 1.00 98.12 107 LEU A CA 1
ATOM 844 C C . LEU A 1 107 ? -5.740 7.870 8.571 1.00 98.12 107 LEU A C 1
ATOM 846 O O . LEU A 1 107 ? -5.071 8.781 9.057 1.00 98.12 107 LEU A O 1
ATOM 850 N N . GLY A 1 108 ? -5.905 7.728 7.251 1.00 98.06 108 GLY A N 1
ATOM 851 C CA . GLY A 1 108 ? -5.286 8.638 6.290 1.00 98.06 108 GLY A CA 1
ATOM 852 C C . GLY A 1 108 ? -5.702 10.097 6.509 1.00 98.06 108 GLY A C 1
ATOM 853 O O . GLY A 1 108 ? -6.771 10.374 7.055 1.00 98.06 108 GLY A O 1
ATOM 854 N N . TYR A 1 109 ? -4.873 11.040 6.069 1.00 97.94 109 TYR A N 1
ATOM 855 C CA . TYR A 1 109 ? -5.066 12.481 6.242 1.00 97.94 109 TYR A CA 1
ATOM 856 C C . TYR A 1 109 ? -5.272 12.867 7.716 1.00 97.94 109 TYR A C 1
ATOM 858 O O . TYR A 1 109 ? -6.270 13.485 8.087 1.00 97.94 109 TYR A O 1
ATOM 866 N N . ASN A 1 110 ? -4.335 12.454 8.564 1.00 97.50 110 ASN A N 1
ATOM 867 C CA . ASN A 1 110 ? -4.223 12.883 9.954 1.00 97.50 110 ASN A CA 1
ATOM 868 C C . ASN A 1 110 ? -2.768 13.240 10.264 1.00 97.50 110 ASN A C 1
ATOM 870 O O . ASN A 1 110 ? -1.847 12.702 9.649 1.00 97.50 110 ASN A O 1
ATOM 874 N N . ASP A 1 111 ? -2.569 14.047 11.300 1.00 96.12 111 ASP A N 1
ATOM 875 C CA . ASP A 1 111 ? -1.262 14.531 11.755 1.00 96.12 111 ASP A CA 1
ATOM 876 C C . ASP A 1 111 ? -0.540 13.527 12.686 1.00 96.12 111 ASP A C 1
ATOM 878 O O . ASP A 1 111 ? 0.092 13.907 13.675 1.00 96.12 111 ASP A O 1
ATOM 882 N N . ILE A 1 112 ? -0.675 12.221 12.421 1.00 96.06 112 ILE A N 1
ATOM 883 C CA . ILE A 1 112 ? -0.161 11.150 13.289 1.00 96.06 112 ILE A CA 1
ATOM 884 C C . ILE A 1 112 ? 1.359 11.055 13.162 1.00 96.06 112 ILE A C 1
ATOM 886 O O . ILE A 1 112 ? 1.888 10.778 12.088 1.00 96.06 112 ILE A O 1
ATOM 890 N N . ILE A 1 113 ? 2.055 11.182 14.292 1.00 93.81 113 ILE A N 1
ATOM 891 C CA . ILE A 1 113 ? 3.527 11.165 14.331 1.00 93.81 113 ILE A CA 1
ATOM 892 C C . ILE A 1 113 ? 4.076 9.763 14.645 1.00 93.81 113 ILE A C 1
ATOM 894 O O . ILE A 1 113 ? 5.188 9.414 14.252 1.00 93.81 113 ILE A O 1
ATOM 898 N N . GLU A 1 114 ? 3.322 8.937 15.371 1.00 95.94 114 GLU A N 1
ATOM 899 C CA . GLU A 1 114 ? 3.772 7.612 15.806 1.00 95.94 114 GLU A CA 1
ATOM 900 C C . GLU A 1 114 ? 2.593 6.660 16.032 1.00 95.94 114 GLU A C 1
ATOM 902 O O . GLU A 1 114 ? 1.579 7.029 16.630 1.00 95.94 114 GLU A O 1
ATOM 907 N N . ILE A 1 115 ? 2.773 5.400 15.631 1.00 96.44 115 ILE A N 1
ATOM 908 C CA . ILE A 1 115 ? 1.956 4.272 16.083 1.00 96.44 115 ILE A CA 1
ATOM 909 C C . ILE A 1 115 ? 2.862 3.315 16.852 1.00 96.44 115 ILE A C 1
ATOM 911 O O . ILE A 1 115 ? 3.822 2.780 16.309 1.00 96.44 115 ILE A O 1
ATOM 915 N N . LYS A 1 116 ? 2.553 3.077 18.130 1.00 95.38 116 LYS A N 1
ATOM 916 C CA . LYS A 1 116 ? 3.402 2.237 18.993 1.00 95.38 116 LYS A CA 1
ATOM 917 C C . LYS A 1 116 ? 3.198 0.745 18.774 1.00 95.38 116 LYS A C 1
ATOM 919 O O . LYS A 1 116 ? 4.154 -0.010 18.861 1.00 95.38 116 LYS A O 1
ATOM 924 N N . ASN A 1 117 ? 1.957 0.326 18.532 1.00 94.75 117 ASN A N 1
ATOM 925 C CA . ASN A 1 117 ? 1.588 -1.071 18.324 1.00 94.75 117 ASN A CA 1
ATOM 926 C C . ASN A 1 117 ? 0.446 -1.158 17.313 1.00 94.75 117 ASN A C 1
ATOM 928 O O . ASN A 1 117 ? -0.463 -0.323 17.327 1.00 94.75 117 ASN A O 1
ATOM 932 N N . LEU A 1 118 ? 0.476 -2.195 16.479 1.00 98.19 118 LEU A N 1
ATOM 933 C CA . LEU A 1 118 ? -0.617 -2.552 15.582 1.00 98.19 118 LEU A CA 1
ATOM 934 C C . LEU A 1 118 ? -1.323 -3.817 16.100 1.00 98.19 118 LEU A C 1
ATOM 936 O O . LEU A 1 118 ? -0.648 -4.715 16.608 1.00 98.19 118 LEU A O 1
ATOM 940 N N . PRO A 1 119 ? -2.656 -3.924 15.952 1.00 98.06 119 PRO A N 1
ATOM 941 C CA . PRO A 1 119 ? -3.396 -5.139 16.281 1.00 98.06 119 PRO A CA 1
ATOM 942 C C . PRO A 1 119 ? -2.846 -6.359 15.535 1.00 98.06 119 PRO A C 1
ATOM 944 O O . PRO A 1 119 ? -2.601 -6.309 14.329 1.00 98.06 119 PRO A O 1
ATOM 947 N N . THR A 1 120 ? -2.694 -7.484 16.231 1.00 97.94 120 THR A N 1
ATOM 948 C CA . THR A 1 120 ? -2.046 -8.686 15.663 1.00 97.94 120 THR A CA 1
ATOM 949 C C . THR A 1 120 ? -2.833 -9.360 14.534 1.00 97.94 120 THR A C 1
ATOM 951 O O . THR A 1 120 ? -2.264 -10.153 13.790 1.00 97.94 120 THR A O 1
ATOM 954 N N . GLN A 1 121 ? -4.130 -9.056 14.406 1.00 98.00 121 GLN A N 1
ATOM 955 C CA . GLN A 1 121 ? -5.031 -9.583 13.372 1.00 98.00 121 GLN A CA 1
ATOM 956 C C . GLN A 1 121 ? -5.284 -8.583 12.234 1.00 98.00 121 GLN A C 1
ATOM 958 O O . GLN A 1 121 ? -6.207 -8.775 11.441 1.00 98.00 121 GLN A O 1
ATOM 963 N N . LEU A 1 122 ? -4.511 -7.496 12.161 1.00 98.81 122 LEU A N 1
ATOM 964 C CA . LEU A 1 122 ? -4.730 -6.448 11.174 1.00 98.81 122 LEU A CA 1
ATOM 965 C C . LEU A 1 122 ? -4.485 -6.969 9.751 1.00 98.81 122 LEU A C 1
ATOM 967 O O . LEU A 1 122 ? -3.446 -7.557 9.455 1.00 98.81 122 LEU A O 1
ATOM 971 N N . GLU A 1 123 ? -5.440 -6.728 8.858 1.00 98.88 123 GLU A N 1
ATOM 972 C CA . GLU A 1 123 ? -5.412 -7.157 7.457 1.00 98.88 123 GLU A CA 1
ATOM 973 C C . GLU A 1 123 ? -5.241 -5.962 6.504 1.00 98.88 123 GLU A C 1
ATOM 975 O O . GLU A 1 123 ? -4.648 -6.108 5.435 1.00 98.88 123 GLU A O 1
ATOM 980 N N . THR A 1 124 ? -5.727 -4.772 6.873 1.00 98.94 124 THR A N 1
ATOM 981 C CA . THR A 1 124 ? -5.619 -3.539 6.075 1.00 98.94 124 THR A CA 1
ATOM 982 C C . THR A 1 124 ? -5.190 -2.359 6.936 1.00 98.94 124 THR A C 1
ATOM 984 O O . THR A 1 124 ? -5.817 -2.087 7.961 1.00 98.94 124 THR A O 1
ATOM 987 N N . LEU A 1 125 ? -4.161 -1.645 6.480 1.00 98.88 125 LEU A N 1
ATOM 988 C CA . LEU A 1 125 ? -3.660 -0.417 7.089 1.00 98.88 125 LEU A CA 1
ATOM 989 C C . LEU A 1 125 ? -3.515 0.681 6.028 1.00 98.88 125 LEU A C 1
ATOM 991 O O . LEU A 1 125 ? -2.780 0.511 5.052 1.00 98.88 125 LEU A O 1
ATOM 995 N N . ILE A 1 126 ? -4.210 1.798 6.234 1.00 98.88 126 ILE A N 1
ATOM 996 C CA . ILE A 1 126 ? -4.129 3.005 5.406 1.00 98.88 126 ILE A CA 1
ATOM 997 C C . ILE A 1 126 ? -3.715 4.171 6.306 1.00 98.88 126 ILE A C 1
ATOM 999 O O . ILE A 1 126 ? -4.409 4.494 7.273 1.00 98.88 126 ILE A O 1
ATOM 1003 N N . LEU A 1 127 ? -2.566 4.765 5.987 1.00 98.38 127 LEU A N 1
ATOM 1004 C CA . LEU A 1 127 ? -1.939 5.878 6.712 1.00 98.38 127 LEU A CA 1
ATOM 1005 C C . LEU A 1 127 ? -1.490 6.985 5.749 1.00 98.38 127 LEU A C 1
ATOM 1007 O O . LEU A 1 127 ? -0.543 7.712 6.034 1.00 98.38 127 LEU A O 1
ATOM 1011 N N . ASP A 1 128 ? -2.133 7.069 4.583 1.00 98.56 128 ASP A N 1
ATOM 1012 C CA . ASP A 1 128 ? -1.818 8.066 3.560 1.00 98.56 128 ASP A CA 1
ATOM 1013 C C . ASP A 1 128 ? -1.824 9.478 4.170 1.00 98.56 128 ASP A C 1
ATOM 1015 O O . ASP A 1 128 ? -2.689 9.793 4.980 1.00 98.56 128 ASP A O 1
ATOM 1019 N N . PHE A 1 129 ? -0.898 10.345 3.767 1.00 97.62 129 PHE A N 1
ATOM 1020 C CA . PHE A 1 129 ? -0.779 11.726 4.243 1.00 97.62 129 PHE A CA 1
ATOM 1021 C C . PHE A 1 129 ? -0.562 11.852 5.764 1.00 97.62 129 PHE A C 1
ATOM 1023 O O . PHE A 1 129 ? -1.032 12.805 6.379 1.00 97.62 129 PHE A O 1
ATOM 1030 N N . SER A 1 130 ? 0.154 10.901 6.374 1.00 95.50 130 SER A N 1
ATOM 1031 C CA . SER A 1 130 ? 0.715 11.030 7.730 1.00 95.50 130 SER A CA 1
ATOM 1032 C C . SER A 1 130 ? 2.230 11.235 7.657 1.00 95.50 130 SER A C 1
ATOM 1034 O O . SER A 1 130 ? 3.002 10.277 7.577 1.00 95.50 130 SER A O 1
ATOM 1036 N N . GLU A 1 131 ? 2.654 12.499 7.619 1.00 92.56 131 GLU A N 1
ATOM 1037 C CA . GLU A 1 131 ? 4.048 12.890 7.392 1.00 92.56 131 GLU A CA 1
ATOM 1038 C C . GLU A 1 131 ? 4.994 12.441 8.519 1.00 92.56 131 GLU A C 1
ATOM 1040 O O . GLU A 1 131 ? 4.738 12.667 9.700 1.00 92.56 131 GLU A O 1
ATOM 1045 N N . ASN A 1 132 ? 6.145 11.867 8.150 1.00 90.38 132 ASN A N 1
ATOM 1046 C CA . ASN A 1 132 ? 7.219 11.442 9.058 1.00 90.38 132 ASN A CA 1
ATOM 1047 C C . ASN A 1 132 ? 6.772 10.456 10.153 1.00 90.38 132 ASN A C 1
ATOM 1049 O O . ASN A 1 132 ? 7.379 10.394 11.229 1.00 90.38 132 ASN A O 1
ATOM 1053 N N . ILE A 1 133 ? 5.719 9.684 9.884 1.00 95.31 133 ILE A N 1
ATOM 1054 C CA . ILE A 1 133 ? 5.161 8.734 10.841 1.00 95.31 133 ILE A CA 1
ATOM 1055 C C . ILE A 1 133 ? 6.173 7.647 11.229 1.00 95.31 133 ILE A C 1
ATOM 1057 O O . ILE A 1 133 ? 6.783 6.986 10.386 1.00 95.31 133 ILE A O 1
ATOM 1061 N N . LYS A 1 134 ? 6.319 7.418 12.536 1.00 96.00 134 LYS A N 1
ATOM 1062 C CA . LYS A 1 134 ? 7.075 6.291 13.095 1.00 96.00 134 LYS A CA 1
ATOM 1063 C C . LYS A 1 134 ? 6.180 5.062 13.211 1.00 96.00 134 LYS A C 1
ATOM 1065 O O . LYS A 1 134 ? 5.101 5.129 13.804 1.00 96.00 134 LYS A O 1
ATOM 1070 N N . LEU A 1 135 ? 6.643 3.944 12.658 1.00 95.38 135 LEU A N 1
ATOM 1071 C CA . LEU A 1 135 ? 5.874 2.706 12.546 1.00 95.38 135 LEU A CA 1
ATOM 1072 C C . LEU A 1 135 ? 6.465 1.590 13.416 1.00 95.38 135 LEU A C 1
ATOM 1074 O O . LEU A 1 135 ? 7.692 1.482 13.503 1.00 95.38 135 LEU A O 1
ATOM 1078 N N . PRO A 1 136 ? 5.617 0.723 13.995 1.00 96.50 136 PRO A N 1
ATOM 1079 C CA . PRO A 1 136 ? 6.062 -0.519 14.606 1.00 96.50 136 PRO A CA 1
ATOM 1080 C C . PRO A 1 136 ? 6.247 -1.595 13.524 1.00 96.50 136 PRO A C 1
ATOM 1082 O O . PRO A 1 136 ? 5.988 -1.361 12.342 1.00 96.50 136 PRO A O 1
ATOM 1085 N N . GLU A 1 137 ? 6.650 -2.804 13.915 1.00 97.69 137 GLU A N 1
ATOM 1086 C CA . GLU A 1 137 ? 6.612 -3.944 12.995 1.00 97.69 137 GLU A CA 1
ATOM 1087 C C . GLU A 1 137 ? 5.185 -4.217 12.498 1.00 97.69 137 GLU A C 1
ATOM 1089 O O . GLU A 1 137 ? 4.201 -4.103 13.237 1.00 97.69 137 GLU A O 1
ATOM 1094 N N . PHE A 1 138 ? 5.070 -4.596 11.225 1.00 98.44 138 PHE A N 1
ATOM 1095 C CA . PHE A 1 138 ? 3.788 -4.948 10.630 1.00 98.44 138 PHE A CA 1
ATOM 1096 C C . PHE A 1 138 ? 3.376 -6.379 11.019 1.00 98.44 138 PHE A C 1
ATOM 1098 O O . PHE A 1 138 ? 4.202 -7.293 10.954 1.00 98.44 138 PHE A O 1
ATOM 1105 N N . PRO A 1 139 ? 2.097 -6.624 11.358 1.00 98.12 139 PRO A N 1
ATOM 1106 C CA . PRO A 1 139 ? 1.625 -7.967 11.676 1.00 98.12 139 PRO A CA 1
ATOM 1107 C C . PRO A 1 139 ? 1.646 -8.872 10.438 1.00 98.12 139 PRO A C 1
ATOM 1109 O O . PRO A 1 139 ? 1.345 -8.444 9.323 1.00 98.12 139 PRO A O 1
ATOM 1112 N N . SER A 1 140 ? 1.940 -10.161 10.629 1.00 98.25 140 SER A N 1
ATOM 1113 C CA . SER A 1 140 ? 2.050 -11.142 9.534 1.00 98.25 140 SER A CA 1
ATOM 1114 C C . SER A 1 140 ? 0.741 -11.379 8.766 1.00 98.25 140 SER A C 1
ATOM 1116 O O . SER A 1 140 ? 0.752 -11.896 7.645 1.00 98.25 140 SER A O 1
ATOM 1118 N N . THR A 1 141 ? -0.393 -10.981 9.347 1.00 98.62 141 THR A N 1
ATOM 1119 C CA . THR A 1 141 ? -1.724 -11.037 8.734 1.00 98.62 141 THR A CA 1
ATOM 1120 C C . THR A 1 141 ? -1.964 -9.940 7.699 1.00 98.62 141 THR A C 1
ATOM 1122 O O . THR A 1 141 ? -2.905 -10.072 6.913 1.00 98.62 141 THR A O 1
ATOM 1125 N N . LEU A 1 142 ? -1.131 -8.893 7.656 1.00 98.88 142 LEU A N 1
ATOM 1126 C CA . LEU A 1 142 ? -1.355 -7.716 6.820 1.00 98.88 142 LEU A CA 1
ATOM 1127 C C . LEU A 1 142 ? -1.395 -8.086 5.327 1.00 98.88 142 LEU A C 1
ATOM 1129 O O . LEU A 1 142 ? -0.491 -8.734 4.798 1.00 98.88 142 LEU A O 1
ATOM 1133 N N . LYS A 1 143 ? -2.471 -7.675 4.647 1.00 98.88 143 LYS A N 1
ATOM 1134 C CA . LYS A 1 143 ? -2.738 -7.932 3.221 1.00 98.88 143 LYS A CA 1
ATOM 1135 C C . LYS A 1 143 ? -2.695 -6.669 2.376 1.00 98.88 143 LYS A C 1
ATOM 1137 O O . LYS A 1 143 ? -2.308 -6.742 1.210 1.00 98.88 143 LYS A O 1
ATOM 1142 N N . THR A 1 144 ? -3.077 -5.533 2.945 1.00 98.94 144 THR A N 1
ATOM 1143 C CA . THR A 1 144 ? -3.119 -4.247 2.248 1.00 98.94 144 THR A CA 1
ATOM 1144 C C . THR A 1 144 ? -2.413 -3.190 3.083 1.00 98.94 144 THR A C 1
ATOM 1146 O O . THR A 1 144 ? -2.779 -2.977 4.239 1.00 98.94 144 THR A O 1
ATOM 1149 N N . LEU A 1 145 ? -1.431 -2.522 2.478 1.00 98.88 145 LEU A N 1
ATOM 1150 C CA . LEU A 1 145 ? -0.722 -1.388 3.060 1.00 98.88 145 LEU A CA 1
ATOM 1151 C C . LEU A 1 145 ? -0.738 -0.211 2.078 1.00 98.88 145 LEU A C 1
ATOM 1153 O O . LEU A 1 145 ? -0.278 -0.346 0.941 1.00 98.88 145 LEU A O 1
ATOM 1157 N N . SER A 1 146 ? -1.244 0.935 2.530 1.00 98.81 146 SER A N 1
ATOM 1158 C CA . SER A 1 146 ? -1.145 2.209 1.815 1.00 98.81 146 SER A CA 1
ATOM 1159 C C . SER A 1 146 ? -0.519 3.264 2.718 1.00 98.81 146 SER A C 1
ATOM 1161 O O . SER A 1 146 ? -0.984 3.484 3.839 1.00 98.81 146 SER A O 1
ATOM 1163 N N . MET A 1 147 ? 0.565 3.858 2.228 1.00 98.12 147 MET A N 1
ATOM 1164 C CA . MET A 1 147 ? 1.314 4.927 2.884 1.00 98.12 147 MET A CA 1
ATOM 1165 C C . MET A 1 147 ? 1.725 5.967 1.843 1.00 98.12 147 MET A C 1
ATOM 1167 O O . MET A 1 147 ? 2.906 6.148 1.557 1.00 98.12 147 MET A O 1
ATOM 1171 N N . VAL A 1 148 ? 0.746 6.585 1.190 1.00 98.44 148 VAL A N 1
ATOM 1172 C CA . VAL A 1 148 ? 0.990 7.616 0.174 1.00 98.44 148 VAL A CA 1
ATOM 1173 C C . VAL A 1 148 ? 1.382 8.924 0.841 1.00 98.44 148 VAL A C 1
ATOM 1175 O O . VAL A 1 148 ? 0.694 9.352 1.757 1.00 98.44 148 VAL A O 1
ATOM 1178 N N . ASN A 1 149 ? 2.419 9.598 0.343 1.00 97.38 149 ASN A N 1
ATOM 1179 C CA . ASN A 1 149 ? 2.796 10.936 0.810 1.00 97.38 149 ASN A CA 1
ATOM 1180 C C . ASN A 1 149 ? 3.019 11.027 2.331 1.00 97.38 149 ASN A C 1
ATOM 1182 O O . ASN A 1 149 ? 2.488 11.903 3.009 1.00 97.38 149 ASN A O 1
ATOM 1186 N N . CYS A 1 150 ? 3.795 10.088 2.873 1.00 97.12 150 CYS A N 1
ATOM 1187 C CA . CYS A 1 150 ? 4.151 10.038 4.293 1.00 97.12 150 CYS A CA 1
ATOM 1188 C C . CYS A 1 150 ? 5.570 10.569 4.563 1.00 97.12 150 CYS A C 1
ATOM 1190 O O . CYS A 1 150 ? 6.051 10.483 5.691 1.00 97.12 150 CYS A O 1
ATOM 1192 N N . ASN A 1 151 ? 6.261 11.093 3.543 1.00 95.81 151 ASN A N 1
ATOM 1193 C CA . ASN A 1 151 ? 7.667 11.508 3.606 1.00 95.81 151 ASN A CA 1
ATOM 1194 C C . ASN A 1 151 ? 8.611 10.410 4.148 1.00 95.81 151 ASN A C 1
ATOM 1196 O O . ASN A 1 151 ? 9.524 10.673 4.931 1.00 95.81 151 ASN A O 1
ATOM 1200 N N . LEU A 1 152 ? 8.377 9.151 3.765 1.00 95.31 152 LEU A N 1
ATOM 1201 C CA . LEU A 1 152 ? 9.161 8.013 4.248 1.00 95.31 152 LEU A CA 1
ATOM 1202 C C . LEU A 1 152 ? 10.409 7.787 3.391 1.00 95.31 152 LEU A C 1
ATOM 1204 O O . LEU A 1 152 ? 10.332 7.758 2.166 1.00 95.31 152 LEU A O 1
ATOM 1208 N N . SER A 1 153 ? 11.548 7.563 4.045 1.00 94.44 153 SER A N 1
ATOM 1209 C CA . SER A 1 153 ? 12.788 7.086 3.411 1.00 94.44 153 SER A CA 1
ATOM 1210 C C . SER A 1 153 ? 13.079 5.611 3.704 1.00 94.44 153 SER A C 1
ATOM 1212 O O . SER A 1 153 ? 13.876 4.984 3.011 1.00 94.44 153 SER A O 1
ATOM 1214 N N . VAL A 1 154 ? 12.422 5.044 4.719 1.00 93.69 154 VAL A N 1
ATOM 1215 C CA . VAL A 1 154 ? 12.512 3.640 5.129 1.00 93.69 154 VAL A CA 1
ATOM 1216 C C . VAL A 1 154 ? 11.169 3.192 5.699 1.00 93.69 154 VAL A C 1
ATOM 1218 O O . VAL A 1 154 ? 10.420 3.996 6.253 1.00 93.69 154 VAL A O 1
ATOM 1221 N N . VAL A 1 155 ? 10.869 1.902 5.572 1.00 94.69 155 VAL A N 1
ATOM 1222 C CA . VAL A 1 155 ? 9.728 1.249 6.223 1.00 94.69 155 VAL A CA 1
ATOM 1223 C C . VAL A 1 155 ? 10.191 -0.025 6.930 1.00 94.69 155 VAL A C 1
ATOM 1225 O O . VAL A 1 155 ? 11.201 -0.607 6.520 1.00 94.69 155 VAL A O 1
ATOM 1228 N N . PRO A 1 156 ? 9.470 -0.481 7.970 1.00 95.44 156 PRO A N 1
ATOM 1229 C CA . PRO A 1 156 ? 9.674 -1.807 8.540 1.00 95.44 156 PRO A CA 1
ATOM 1230 C C . PRO A 1 156 ? 9.598 -2.903 7.471 1.00 95.44 156 PRO A C 1
ATOM 1232 O O . PRO A 1 156 ? 8.963 -2.732 6.426 1.00 95.44 156 PRO A O 1
ATOM 1235 N N . SER A 1 157 ? 10.212 -4.053 7.754 1.00 96.56 157 SER A N 1
ATOM 1236 C CA . SER A 1 157 ? 10.155 -5.223 6.875 1.00 96.56 157 SER A CA 1
ATOM 1237 C C . SER A 1 157 ? 8.714 -5.570 6.511 1.00 96.56 157 SER A C 1
ATOM 1239 O O . SER A 1 157 ? 7.863 -5.758 7.381 1.00 96.56 157 SER A O 1
ATOM 1241 N N . LEU A 1 158 ? 8.448 -5.665 5.209 1.00 98.31 158 LEU A N 1
ATOM 1242 C CA . LEU A 1 158 ? 7.122 -5.954 4.683 1.00 98.31 158 LEU A CA 1
ATOM 1243 C C . LEU A 1 158 ? 6.802 -7.455 4.844 1.00 98.31 158 LEU A C 1
ATOM 1245 O O . LEU A 1 158 ? 7.569 -8.287 4.357 1.00 98.31 158 LEU A O 1
ATOM 1249 N N . PRO A 1 159 ? 5.678 -7.835 5.483 1.00 98.19 159 PRO A N 1
ATOM 1250 C CA . PRO A 1 159 ? 5.268 -9.231 5.582 1.00 98.19 159 PRO A CA 1
ATOM 1251 C C . PRO A 1 159 ? 5.033 -9.877 4.210 1.00 98.19 159 PRO A C 1
ATOM 1253 O O . PRO A 1 159 ? 4.349 -9.306 3.360 1.00 98.19 159 PRO A O 1
ATOM 1256 N N . ASP A 1 160 ? 5.495 -11.121 4.033 1.00 98.00 160 ASP A N 1
ATOM 1257 C CA . ASP A 1 160 ? 5.371 -11.894 2.779 1.00 98.00 160 ASP A CA 1
ATOM 1258 C C . ASP A 1 160 ? 3.918 -12.050 2.284 1.00 98.00 160 ASP A C 1
ATOM 1260 O O . ASP A 1 160 ? 3.687 -12.320 1.104 1.00 98.00 160 ASP A O 1
ATOM 1264 N N . GLY A 1 161 ? 2.941 -11.895 3.185 1.00 98.31 161 GLY A N 1
ATOM 1265 C CA . GLY A 1 161 ? 1.514 -12.034 2.918 1.00 98.31 161 GLY A CA 1
ATOM 1266 C C . GLY A 1 161 ? 0.820 -10.808 2.319 1.00 98.31 161 GLY A C 1
ATOM 1267 O O . GLY A 1 161 ? -0.367 -10.937 2.003 1.00 98.31 161 GLY A O 1
ATOM 1268 N N . ILE A 1 162 ? 1.503 -9.666 2.169 1.00 98.88 162 ILE A N 1
ATOM 1269 C CA . ILE A 1 162 ? 0.936 -8.458 1.553 1.00 98.88 162 ILE A CA 1
ATOM 1270 C C . ILE A 1 162 ? 0.600 -8.726 0.082 1.00 98.88 162 ILE A C 1
ATOM 1272 O O . ILE A 1 162 ? 1.403 -9.256 -0.679 1.00 98.88 162 ILE A O 1
ATOM 1276 N N . VAL A 1 163 ? -0.602 -8.314 -0.314 1.00 98.88 163 VAL A N 1
ATOM 1277 C CA . VAL A 1 163 ? -1.166 -8.462 -1.661 1.00 98.88 163 VAL A CA 1
ATOM 1278 C C . VAL A 1 163 ? -1.229 -7.117 -2.385 1.00 98.88 163 VAL A C 1
ATOM 1280 O O . VAL A 1 163 ? -1.000 -7.066 -3.595 1.00 98.88 163 VAL A O 1
ATOM 1283 N N . ASN A 1 164 ? -1.527 -6.038 -1.656 1.00 98.94 164 ASN A N 1
ATOM 1284 C CA . ASN A 1 164 ? -1.636 -4.682 -2.188 1.00 98.94 164 ASN A CA 1
ATOM 1285 C C . ASN A 1 164 ? -0.685 -3.755 -1.432 1.00 98.94 164 ASN A C 1
ATOM 1287 O O . ASN A 1 164 ? -0.808 -3.615 -0.213 1.00 98.94 164 ASN A O 1
ATOM 1291 N N . LEU A 1 165 ? 0.221 -3.109 -2.160 1.00 98.88 165 LEU A N 1
ATOM 1292 C CA . LEU A 1 165 ? 1.191 -2.174 -1.606 1.00 98.88 165 LEU A CA 1
ATOM 1293 C C . LEU A 1 165 ? 1.157 -0.863 -2.385 1.00 98.88 165 LEU A C 1
ATOM 1295 O O . LEU A 1 165 ? 1.326 -0.853 -3.607 1.00 98.88 165 LEU A O 1
ATOM 1299 N N . ASN A 1 166 ? 0.975 0.243 -1.672 1.00 98.81 166 ASN A N 1
ATOM 1300 C CA . ASN A 1 166 ? 1.086 1.581 -2.230 1.00 98.81 166 ASN A CA 1
ATOM 1301 C C . ASN A 1 166 ? 2.035 2.427 -1.379 1.00 98.81 166 ASN A C 1
ATOM 1303 O O . ASN A 1 166 ? 1.716 2.772 -0.244 1.00 98.81 166 ASN A O 1
ATOM 1307 N N . LEU A 1 167 ? 3.192 2.749 -1.954 1.00 98.06 167 LEU A N 1
ATOM 1308 C CA . LEU A 1 167 ? 4.246 3.563 -1.341 1.00 98.06 167 LEU A CA 1
ATOM 1309 C C . LEU A 1 167 ? 4.510 4.844 -2.147 1.00 9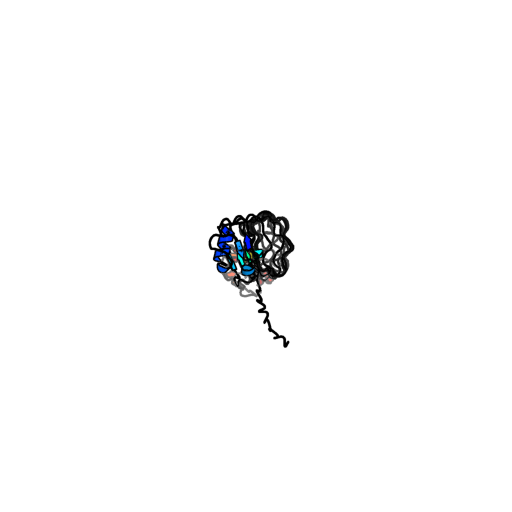8.06 167 LEU A C 1
ATOM 1311 O O . LEU A 1 167 ? 5.581 5.438 -2.043 1.00 98.06 167 LEU A O 1
ATOM 1315 N N . SER A 1 168 ? 3.549 5.255 -2.977 1.00 98.31 168 SER A N 1
ATOM 1316 C CA . SER A 1 168 ? 3.677 6.418 -3.862 1.00 98.31 168 SER A CA 1
ATOM 1317 C C . SER A 1 168 ? 3.964 7.715 -3.094 1.00 98.31 168 SER A C 1
ATOM 1319 O O . SER A 1 168 ? 3.520 7.872 -1.958 1.00 98.31 168 SER A O 1
ATOM 1321 N N . GLN A 1 169 ? 4.631 8.675 -3.739 1.00 97.25 169 GLN A N 1
ATOM 1322 C CA . GLN A 1 169 ? 4.926 10.005 -3.183 1.00 97.25 169 GLN A CA 1
ATOM 1323 C C . GLN A 1 169 ? 5.745 9.958 -1.882 1.00 97.25 169 GLN A C 1
ATOM 1325 O O . GLN A 1 169 ? 5.500 10.712 -0.952 1.00 97.25 169 GLN A O 1
ATOM 1330 N N . ASN A 1 170 ? 6.715 9.054 -1.789 1.00 97.00 170 ASN A N 1
ATOM 1331 C CA . ASN A 1 170 ? 7.666 9.015 -0.677 1.00 97.00 170 ASN A CA 1
ATOM 1332 C C . ASN A 1 170 ? 9.090 9.245 -1.183 1.00 97.00 170 ASN A C 1
ATOM 1334 O O . ASN A 1 170 ? 9.357 9.178 -2.382 1.00 97.00 170 ASN A O 1
ATOM 1338 N N . VAL A 1 171 ? 10.015 9.460 -0.252 1.00 95.56 171 VAL A N 1
ATOM 1339 C CA . VAL A 1 171 ? 11.406 9.856 -0.516 1.00 95.56 171 VAL A CA 1
ATOM 1340 C C . VAL A 1 171 ? 12.373 8.669 -0.416 1.00 95.56 171 VAL A C 1
ATOM 1342 O O . VAL A 1 171 ? 13.503 8.795 0.058 1.00 95.56 171 VAL A O 1
ATOM 1345 N N . PHE A 1 172 ? 11.923 7.480 -0.830 1.00 93.81 172 PHE A N 1
ATOM 1346 C CA . PHE A 1 172 ? 12.765 6.285 -0.857 1.00 93.81 172 PHE A CA 1
ATOM 1347 C C . PHE A 1 172 ? 13.911 6.456 -1.857 1.00 93.81 172 PHE A C 1
ATOM 1349 O O . PHE A 1 172 ? 13.683 6.733 -3.031 1.00 93.81 172 PHE A O 1
ATOM 1356 N N . THR A 1 173 ? 15.139 6.214 -1.404 1.00 88.44 173 THR A N 1
ATOM 1357 C CA . THR A 1 173 ? 16.309 6.048 -2.283 1.00 88.44 173 THR A CA 1
ATOM 1358 C C . THR A 1 173 ? 16.546 4.579 -2.625 1.00 88.44 173 THR A C 1
ATOM 1360 O O . THR A 1 173 ? 16.997 4.259 -3.721 1.00 88.44 173 THR A O 1
ATOM 1363 N N . VAL A 1 174 ? 16.198 3.683 -1.698 1.00 89.56 174 VAL A N 1
ATOM 1364 C CA . VAL A 1 174 ? 16.253 2.226 -1.844 1.00 89.56 174 VAL A CA 1
ATOM 1365 C C . VAL A 1 174 ? 14.949 1.647 -1.309 1.00 89.56 174 VAL A C 1
ATOM 1367 O O . VAL A 1 174 ? 14.497 2.015 -0.223 1.00 89.56 174 VAL A O 1
ATOM 1370 N N . LEU A 1 175 ? 14.336 0.738 -2.066 1.00 93.19 175 LEU A N 1
ATOM 1371 C CA . LEU A 1 175 ? 13.118 0.057 -1.636 1.00 93.19 175 LEU A CA 1
ATOM 1372 C C . LEU A 1 175 ? 13.427 -1.154 -0.748 1.00 93.19 175 LEU A C 1
ATOM 1374 O O . LEU A 1 175 ? 14.442 -1.825 -0.951 1.00 93.19 175 LEU A O 1
ATOM 1378 N N . PRO A 1 176 ? 12.527 -1.496 0.192 1.00 92.06 176 PRO A N 1
ATOM 1379 C CA . PRO A 1 176 ? 12.580 -2.786 0.866 1.00 92.06 176 PRO A CA 1
ATOM 1380 C C . PRO A 1 176 ? 12.344 -3.935 -0.128 1.00 92.06 176 PRO A C 1
ATOM 1382 O O . PRO A 1 176 ? 11.787 -3.746 -1.213 1.00 92.06 176 PRO A O 1
ATOM 1385 N N . ASN A 1 177 ? 12.694 -5.156 0.283 1.00 94.25 177 ASN A N 1
ATOM 1386 C CA . ASN A 1 177 ? 12.309 -6.356 -0.458 1.00 94.25 177 ASN A CA 1
ATOM 1387 C C . ASN A 1 177 ? 10.785 -6.421 -0.618 1.00 94.25 177 ASN A C 1
ATOM 1389 O O . ASN A 1 177 ? 10.035 -6.213 0.340 1.00 94.25 177 ASN A O 1
ATOM 1393 N N . LEU A 1 178 ? 10.335 -6.737 -1.832 1.00 97.94 178 LEU A N 1
ATOM 1394 C CA . LEU A 1 178 ? 8.913 -6.840 -2.128 1.00 97.94 178 LEU A CA 1
ATOM 1395 C C . LEU A 1 178 ? 8.336 -8.168 -1.598 1.00 97.94 178 LEU A C 1
ATOM 1397 O O . LEU A 1 178 ? 8.964 -9.217 -1.765 1.00 97.94 178 LEU A O 1
ATOM 1401 N N . PRO A 1 179 ? 7.130 -8.153 -1.001 1.00 98.25 179 PRO A N 1
ATOM 1402 C CA . PRO A 1 179 ? 6.453 -9.356 -0.519 1.00 98.25 179 PRO A CA 1
ATOM 1403 C C . PRO A 1 179 ? 6.224 -10.403 -1.610 1.00 98.25 179 PRO A C 1
ATOM 1405 O O . PRO A 1 179 ? 5.792 -10.084 -2.719 1.00 98.25 179 PRO A O 1
ATOM 1408 N N . LYS A 1 180 ? 6.414 -11.685 -1.281 1.00 98.00 180 LYS A N 1
ATOM 1409 C CA . LYS A 1 180 ? 6.243 -12.792 -2.244 1.00 98.00 180 LYS A CA 1
ATOM 1410 C C . LYS A 1 180 ? 4.821 -12.917 -2.797 1.00 98.00 180 LYS A C 1
ATOM 1412 O O . LYS A 1 180 ? 4.651 -13.352 -3.936 1.00 98.00 180 LYS A O 1
ATOM 1417 N N . ALA A 1 181 ? 3.800 -12.564 -2.012 1.00 98.50 181 ALA A N 1
ATOM 1418 C CA . ALA A 1 181 ? 2.393 -12.629 -2.418 1.00 98.50 181 ALA A CA 1
ATOM 1419 C C . ALA A 1 181 ? 1.876 -11.350 -3.111 1.00 98.50 181 ALA A C 1
ATOM 1421 O O . ALA A 1 181 ? 0.673 -11.262 -3.388 1.00 98.50 181 ALA A O 1
ATOM 1422 N N . LEU A 1 182 ? 2.749 -10.367 -3.365 1.00 98.88 182 LEU A N 1
ATOM 1423 C CA . LEU A 1 182 ? 2.361 -9.051 -3.858 1.00 98.88 182 LEU A CA 1
ATOM 1424 C C . LEU A 1 182 ? 1.768 -9.127 -5.267 1.00 98.88 182 LEU A C 1
ATOM 1426 O O . LEU A 1 182 ? 2.442 -9.496 -6.222 1.00 98.88 182 LEU A O 1
ATOM 1430 N N . LYS A 1 183 ? 0.510 -8.699 -5.409 1.00 98.81 183 LYS A N 1
ATOM 1431 C CA . LYS A 1 183 ? -0.203 -8.668 -6.695 1.00 98.81 183 LYS A CA 1
ATOM 1432 C C . LYS A 1 183 ? -0.270 -7.274 -7.294 1.00 98.81 183 LYS A C 1
ATOM 1434 O O . LYS A 1 183 ? -0.211 -7.148 -8.513 1.00 98.81 183 LYS A O 1
ATOM 1439 N N . ASN A 1 184 ? -0.415 -6.247 -6.462 1.00 98.88 184 ASN A N 1
ATOM 1440 C CA . ASN A 1 184 ? -0.573 -4.869 -6.909 1.00 98.88 184 ASN A CA 1
ATOM 1441 C C . ASN A 1 184 ? 0.448 -3.986 -6.202 1.00 98.88 184 ASN A C 1
ATOM 1443 O O . ASN A 1 184 ? 0.383 -3.838 -4.980 1.00 98.88 184 ASN A O 1
ATOM 1447 N N . PHE A 1 185 ? 1.354 -3.391 -6.974 1.00 98.75 185 PHE A N 1
ATOM 1448 C CA . PHE A 1 185 ? 2.360 -2.475 -6.459 1.00 98.75 185 PHE A CA 1
ATOM 1449 C C . PHE A 1 185 ? 2.239 -1.103 -7.117 1.00 98.75 185 PHE A C 1
ATOM 1451 O O . PHE A 1 185 ? 2.261 -0.991 -8.345 1.00 98.75 185 PHE A O 1
ATOM 1458 N N . LYS A 1 186 ? 2.112 -0.066 -6.287 1.00 98.75 186 LYS A N 1
ATOM 1459 C CA . LYS A 1 186 ? 2.111 1.334 -6.705 1.00 98.75 186 LYS A CA 1
ATOM 1460 C C . LYS A 1 186 ? 3.269 2.083 -6.058 1.00 98.75 186 LYS A C 1
ATOM 1462 O O . LYS A 1 186 ? 3.396 2.098 -4.831 1.00 98.75 186 LYS A O 1
ATOM 1467 N N . LEU A 1 187 ? 4.063 2.728 -6.900 1.00 97.56 187 LEU A N 1
ATOM 1468 C CA . LEU A 1 187 ? 5.202 3.557 -6.537 1.00 97.56 187 LEU A CA 1
ATOM 1469 C C . LEU A 1 187 ? 5.279 4.755 -7.498 1.00 97.56 187 LEU A C 1
ATOM 1471 O O . LEU A 1 187 ? 6.267 4.961 -8.205 1.00 97.56 187 LEU A O 1
ATOM 1475 N N . ARG A 1 188 ? 4.182 5.515 -7.571 1.00 96.88 188 ARG A N 1
ATOM 1476 C CA . ARG A 1 188 ? 4.112 6.747 -8.366 1.00 96.88 188 ARG A CA 1
ATOM 1477 C C . ARG A 1 188 ? 4.903 7.858 -7.700 1.00 96.88 188 ARG A C 1
ATOM 1479 O O . ARG A 1 188 ? 4.914 7.922 -6.471 1.00 96.88 188 ARG A O 1
ATOM 1486 N N . VAL A 1 189 ? 5.435 8.778 -8.504 1.00 93.44 189 VAL A N 1
ATOM 1487 C CA . VAL A 1 189 ? 6.153 9.972 -8.022 1.00 93.44 189 VAL A CA 1
ATOM 1488 C C . VAL A 1 189 ? 7.224 9.556 -7.008 1.00 93.44 189 VAL A C 1
ATOM 1490 O O . VAL A 1 189 ? 7.118 9.825 -5.812 1.00 93.44 189 VAL A O 1
ATOM 1493 N N . SER A 1 190 ? 8.196 8.780 -7.479 1.00 87.94 190 SER A N 1
ATOM 1494 C CA . SER A 1 190 ? 9.279 8.258 -6.653 1.00 87.94 190 SER A CA 1
ATOM 1495 C C . SER A 1 190 ? 10.637 8.613 -7.236 1.00 87.94 190 SER A C 1
ATOM 1497 O O . SER A 1 190 ? 10.835 8.564 -8.452 1.00 87.94 190 SER A O 1
ATOM 1499 N N . ASP A 1 191 ? 11.573 8.911 -6.337 1.00 90.06 191 ASP A N 1
ATOM 1500 C CA . ASP A 1 191 ? 12.973 9.189 -6.658 1.00 90.06 191 ASP A CA 1
ATOM 1501 C C . ASP A 1 191 ? 13.855 7.931 -6.657 1.00 90.06 191 ASP A C 1
ATOM 1503 O O . ASP A 1 191 ? 15.071 8.020 -6.828 1.00 90.06 191 ASP A O 1
ATOM 1507 N N . VAL A 1 192 ? 13.249 6.749 -6.499 1.00 92.69 192 VAL A N 1
ATOM 1508 C CA . VAL A 1 192 ? 13.945 5.465 -6.612 1.00 92.69 192 VAL A CA 1
ATOM 1509 C C . VAL A 1 192 ? 14.572 5.342 -8.000 1.00 92.69 192 VAL A C 1
ATOM 1511 O O . VAL A 1 192 ? 13.924 5.594 -9.016 1.00 92.69 192 VAL A O 1
ATOM 1514 N N . VAL A 1 193 ? 15.840 4.934 -8.034 1.00 90.12 193 VAL A N 1
ATOM 1515 C CA . VAL A 1 193 ? 16.580 4.706 -9.284 1.00 90.12 193 VAL A CA 1
ATOM 1516 C C . VAL A 1 193 ? 16.386 3.272 -9.769 1.00 90.12 193 VAL A C 1
ATOM 1518 O O . VAL A 1 193 ? 16.048 3.055 -10.933 1.00 90.12 193 VAL A O 1
ATOM 1521 N N . ASP A 1 194 ? 16.529 2.309 -8.855 1.00 90.56 194 ASP A N 1
ATOM 1522 C CA . ASP A 1 194 ? 16.485 0.880 -9.150 1.00 90.56 194 ASP A CA 1
ATOM 1523 C C . ASP A 1 194 ? 15.376 0.179 -8.366 1.00 90.56 194 ASP A C 1
ATOM 1525 O O . ASP A 1 194 ? 15.215 0.363 -7.156 1.00 90.56 194 ASP A O 1
ATOM 1529 N N . LEU A 1 195 ? 14.622 -0.675 -9.058 1.00 93.94 195 LEU A N 1
ATOM 1530 C CA . LEU A 1 195 ? 13.644 -1.547 -8.418 1.00 93.94 195 LEU A CA 1
ATOM 1531 C C . LEU A 1 195 ? 14.304 -2.858 -7.967 1.00 93.94 195 LEU A C 1
ATOM 1533 O O . LEU A 1 195 ? 15.119 -3.417 -8.706 1.00 93.94 195 LEU A O 1
ATOM 1537 N N . PRO A 1 196 ? 13.907 -3.411 -6.806 1.00 94.00 196 PRO A N 1
ATOM 1538 C CA . PRO A 1 196 ? 14.264 -4.774 -6.437 1.00 94.00 196 PRO A CA 1
ATOM 1539 C C . PRO A 1 196 ? 13.608 -5.774 -7.400 1.00 94.00 196 PRO A C 1
ATOM 1541 O O . PRO A 1 196 ? 12.706 -5.430 -8.170 1.00 94.00 196 PRO A O 1
ATOM 1544 N N . GLN A 1 197 ? 14.017 -7.043 -7.323 1.00 93.94 197 GLN A N 1
ATOM 1545 C CA . GLN A 1 197 ? 13.376 -8.106 -8.093 1.00 93.94 197 GLN A CA 1
ATOM 1546 C C . GLN A 1 197 ? 11.858 -8.113 -7.850 1.00 93.94 197 GLN A C 1
ATOM 1548 O O . GLN A 1 197 ? 11.388 -8.133 -6.709 1.00 93.94 197 GLN A O 1
ATOM 1553 N N . LEU A 1 198 ? 11.093 -8.119 -8.942 1.00 97.19 198 LEU A N 1
ATOM 1554 C CA . LEU A 1 198 ? 9.638 -8.182 -8.886 1.00 97.19 198 LEU A CA 1
ATOM 1555 C C . LEU A 1 198 ? 9.189 -9.612 -8.541 1.00 97.19 198 LEU A C 1
ATOM 1557 O O . LEU A 1 198 ? 9.731 -10.570 -9.098 1.00 97.19 198 LEU A O 1
ATOM 1561 N N . PRO A 1 199 ? 8.198 -9.786 -7.649 1.00 97.44 199 PRO A N 1
ATOM 1562 C CA . PRO A 1 199 ? 7.705 -11.109 -7.288 1.00 97.44 199 PRO A CA 1
ATOM 1563 C C . PRO A 1 199 ? 6.914 -11.745 -8.439 1.00 97.44 199 PRO A C 1
ATOM 1565 O O . PRO A 1 199 ? 6.154 -11.072 -9.134 1.00 97.44 199 PRO A O 1
ATOM 1568 N N . ASP A 1 200 ? 7.015 -13.069 -8.588 1.00 96.19 200 ASP A N 1
ATOM 1569 C CA . ASP A 1 200 ? 6.331 -13.832 -9.649 1.00 96.19 200 ASP A CA 1
ATOM 1570 C C . ASP A 1 200 ? 4.795 -13.755 -9.585 1.00 96.19 200 ASP A C 1
ATOM 1572 O O . ASP A 1 200 ? 4.104 -14.109 -10.542 1.00 96.19 200 ASP A O 1
ATOM 1576 N N . SER A 1 201 ? 4.241 -13.296 -8.461 1.00 97.94 201 SER A N 1
ATOM 1577 C CA . SER A 1 201 ? 2.805 -13.110 -8.247 1.00 97.94 201 SER A CA 1
ATOM 1578 C C . SER A 1 201 ? 2.271 -11.749 -8.717 1.00 97.94 201 SER A C 1
ATOM 1580 O O . SER A 1 201 ? 1.052 -11.554 -8.694 1.00 97.94 201 SER A O 1
ATOM 1582 N N . LEU A 1 202 ? 3.140 -10.827 -9.155 1.00 98.62 202 LEU A N 1
ATOM 1583 C CA . LEU A 1 202 ? 2.773 -9.448 -9.474 1.00 98.62 202 LEU A CA 1
ATOM 1584 C C . LEU A 1 202 ? 1.908 -9.354 -10.737 1.00 98.62 202 LEU A C 1
ATOM 1586 O O . LEU A 1 202 ? 2.314 -9.725 -11.833 1.00 98.62 202 LEU A O 1
ATOM 1590 N N . ILE A 1 203 ? 0.716 -8.785 -10.584 1.00 98.50 203 ILE A N 1
ATOM 1591 C CA . ILE A 1 203 ? -0.286 -8.627 -11.645 1.00 98.50 203 ILE A CA 1
ATOM 1592 C C . ILE A 1 203 ? -0.304 -7.193 -12.178 1.00 98.50 203 ILE A C 1
ATOM 1594 O O . ILE A 1 203 ? -0.479 -6.987 -13.381 1.00 98.50 203 ILE A O 1
ATOM 1598 N N . SER A 1 204 ? -0.132 -6.206 -11.298 1.00 98.69 204 SER A N 1
ATOM 1599 C CA . SER A 1 204 ? -0.178 -4.786 -11.637 1.00 98.69 204 SER A CA 1
ATOM 1600 C C . SER A 1 204 ? 1.013 -4.051 -11.039 1.00 98.69 204 SER A C 1
ATOM 1602 O O . SER A 1 204 ? 1.227 -4.102 -9.825 1.00 98.69 204 SER A O 1
ATOM 1604 N N . LEU A 1 205 ? 1.729 -3.316 -11.889 1.00 98.62 205 LEU A N 1
ATOM 1605 C CA . LEU A 1 205 ? 2.819 -2.425 -11.508 1.00 98.62 205 LEU A CA 1
ATOM 1606 C C . LEU A 1 205 ? 2.537 -1.014 -12.023 1.00 98.62 205 LEU A C 1
ATOM 1608 O O . LEU A 1 205 ? 2.296 -0.815 -13.212 1.00 98.62 205 LEU A O 1
ATOM 1612 N N . ASP A 1 206 ? 2.566 -0.044 -11.119 1.00 98.50 206 ASP A N 1
ATOM 1613 C CA . ASP A 1 206 ? 2.295 1.357 -11.417 1.00 98.50 206 ASP A CA 1
ATOM 1614 C C . ASP A 1 206 ? 3.433 2.235 -10.890 1.00 98.50 206 ASP A C 1
ATOM 1616 O O . ASP A 1 206 ? 3.618 2.379 -9.680 1.00 98.50 206 ASP A O 1
ATOM 1620 N N . LEU A 1 207 ? 4.199 2.794 -11.823 1.00 97.50 207 LEU A N 1
ATOM 1621 C CA . LEU A 1 207 ? 5.373 3.639 -11.605 1.00 97.50 207 LEU A CA 1
ATOM 1622 C C . LEU A 1 207 ? 5.182 5.018 -12.248 1.00 97.50 207 LEU A C 1
ATOM 1624 O O . LEU A 1 207 ? 6.161 5.694 -12.566 1.00 97.50 207 LEU A O 1
ATOM 1628 N N . ALA A 1 208 ? 3.937 5.418 -12.518 1.00 95.31 208 ALA A N 1
ATOM 1629 C CA . ALA A 1 208 ? 3.676 6.647 -13.246 1.00 95.31 208 ALA A CA 1
ATOM 1630 C C . ALA A 1 208 ? 4.337 7.854 -12.559 1.00 95.31 208 ALA A C 1
ATOM 1632 O O . ALA A 1 208 ? 4.285 7.999 -11.334 1.00 95.31 208 ALA A O 1
ATOM 1633 N N . VAL A 1 209 ? 4.912 8.752 -13.363 1.00 94.69 209 VAL A N 1
ATOM 1634 C CA . VAL A 1 209 ? 5.560 9.993 -12.899 1.00 94.69 209 VAL A CA 1
ATOM 1635 C C . VAL A 1 209 ? 6.829 9.742 -12.055 1.00 94.69 209 VAL A C 1
ATOM 1637 O O . VAL A 1 209 ? 7.311 10.638 -11.369 1.00 94.69 209 VAL A O 1
ATOM 1640 N N . SER A 1 210 ? 7.412 8.540 -12.105 1.00 92.69 210 SER A N 1
ATOM 1641 C CA . SER A 1 210 ? 8.693 8.221 -11.452 1.00 92.69 210 SER A CA 1
ATOM 1642 C C . SER A 1 210 ? 9.851 8.367 -12.445 1.00 92.69 210 SER A C 1
ATOM 1644 O O . SER A 1 210 ? 10.305 7.401 -13.058 1.00 92.69 210 SER A O 1
ATOM 1646 N N . MET A 1 211 ? 10.309 9.606 -12.645 1.00 89.75 211 MET A N 1
ATOM 1647 C CA . MET A 1 211 ? 11.301 9.960 -13.675 1.00 89.75 211 MET A CA 1
ATOM 1648 C C . MET A 1 211 ? 12.712 9.416 -13.407 1.00 89.75 211 MET A C 1
ATOM 1650 O O . MET A 1 211 ? 13.503 9.292 -14.343 1.00 89.75 211 MET A O 1
ATOM 1654 N N . SER A 1 212 ? 13.027 9.088 -12.153 1.00 91.56 212 SER A N 1
ATOM 1655 C CA . SER A 1 212 ? 14.330 8.541 -11.753 1.00 91.56 212 SER A CA 1
ATOM 1656 C C . SER A 1 212 ? 14.520 7.084 -12.179 1.00 91.56 212 SER A C 1
ATOM 1658 O O . SER A 1 212 ? 15.657 6.655 -12.387 1.00 91.56 212 SER A O 1
ATOM 1660 N N . ILE A 1 213 ? 13.423 6.349 -12.397 1.00 91.75 213 ILE A N 1
ATOM 1661 C CA . ILE A 1 213 ? 13.460 4.965 -12.872 1.00 91.75 213 ILE A CA 1
ATOM 1662 C C . ILE A 1 213 ? 13.723 4.966 -14.378 1.00 91.75 213 ILE A C 1
ATOM 1664 O O . ILE A 1 213 ? 12.922 5.450 -15.184 1.00 91.75 213 ILE A O 1
ATOM 1668 N N . LYS A 1 214 ? 14.864 4.388 -14.753 1.00 91.25 214 LYS A N 1
ATOM 1669 C CA . LYS A 1 214 ? 15.342 4.312 -16.144 1.00 91.25 214 LYS A CA 1
ATOM 1670 C C . LYS A 1 214 ? 15.292 2.908 -16.729 1.00 91.25 214 LYS A C 1
ATOM 1672 O O . LYS A 1 214 ? 15.185 2.759 -17.947 1.00 91.25 214 LYS A O 1
ATOM 1677 N N . CYS A 1 215 ? 15.378 1.906 -15.861 1.00 92.56 215 CYS A N 1
ATOM 1678 C CA . CYS A 1 215 ? 15.423 0.496 -16.205 1.00 92.56 215 CYS A CA 1
ATOM 1679 C C . CYS A 1 215 ? 14.449 -0.282 -15.326 1.00 92.56 215 CYS A C 1
ATOM 1681 O O . CYS A 1 215 ? 14.212 0.077 -14.173 1.00 92.56 215 CYS A O 1
ATOM 1683 N N . LEU A 1 216 ? 13.895 -1.360 -15.876 1.00 93.94 216 LEU A N 1
ATOM 1684 C CA . LEU A 1 216 ? 13.092 -2.312 -15.119 1.00 93.94 216 LEU A CA 1
ATOM 1685 C C . LEU A 1 216 ? 13.869 -3.623 -14.959 1.00 93.94 216 LEU A C 1
ATOM 1687 O O . LEU A 1 216 ? 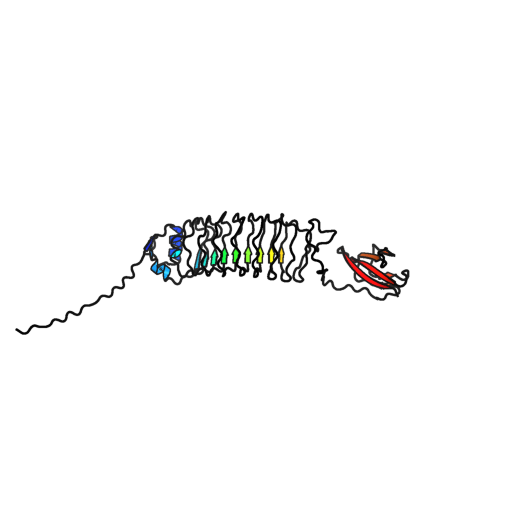14.543 -4.036 -15.905 1.00 93.94 216 LEU A O 1
ATOM 1691 N N . PRO A 1 217 ? 13.747 -4.306 -13.809 1.00 93.62 217 PRO A N 1
ATOM 1692 C CA . PRO A 1 217 ? 14.142 -5.703 -13.691 1.00 93.62 217 PRO A CA 1
ATOM 1693 C C . PRO A 1 217 ? 13.194 -6.585 -14.516 1.00 93.62 217 PRO A C 1
ATOM 1695 O O . PRO A 1 217 ? 12.144 -6.135 -14.988 1.00 93.62 217 PRO A O 1
ATOM 1698 N N . LYS A 1 218 ? 13.534 -7.872 -14.648 1.00 91.06 218 LYS A N 1
ATOM 1699 C CA . LYS A 1 218 ? 12.689 -8.862 -15.329 1.00 91.06 218 LYS A CA 1
ATOM 1700 C C . LYS A 1 218 ? 11.230 -8.774 -14.860 1.00 91.06 218 LYS A C 1
ATOM 1702 O O . LYS A 1 218 ? 10.930 -8.906 -13.673 1.00 91.06 218 LYS A O 1
ATOM 1707 N N . LEU A 1 219 ? 10.323 -8.603 -15.817 1.00 93.44 219 LEU A N 1
ATOM 1708 C CA . LEU A 1 219 ? 8.887 -8.567 -15.584 1.00 93.44 219 LEU A CA 1
ATOM 1709 C C . LEU A 1 219 ? 8.345 -9.993 -15.392 1.00 93.44 219 LEU A C 1
ATOM 1711 O O . LEU A 1 219 ? 8.652 -10.874 -16.208 1.00 93.44 219 LEU A O 1
ATOM 1715 N N . PRO A 1 220 ? 7.518 -10.242 -14.363 1.00 93.81 220 PRO A N 1
ATOM 1716 C CA . PRO A 1 220 ? 6.965 -11.564 -14.106 1.00 93.81 220 PRO A CA 1
ATOM 1717 C C . PRO A 1 220 ? 5.916 -11.945 -15.154 1.00 93.81 220 PRO A C 1
ATOM 1719 O O . PRO A 1 220 ? 5.199 -11.103 -15.693 1.00 93.81 220 PRO A O 1
ATOM 1722 N N . SER A 1 221 ? 5.797 -13.246 -15.430 1.00 88.81 221 SER A N 1
ATOM 1723 C CA . SER A 1 221 ? 4.881 -13.773 -16.459 1.00 88.81 221 SER A CA 1
ATOM 1724 C C . SER A 1 221 ? 3.393 -13.522 -16.171 1.00 88.81 221 SER A C 1
ATOM 1726 O O . SER A 1 221 ? 2.569 -13.627 -17.076 1.00 88.81 221 SER A O 1
ATOM 1728 N N . THR A 1 222 ? 3.054 -13.195 -14.923 1.00 93.25 222 THR A N 1
ATOM 1729 C CA . THR A 1 222 ? 1.701 -12.906 -14.432 1.00 93.25 222 THR A CA 1
ATOM 1730 C C . THR A 1 222 ? 1.285 -11.444 -14.612 1.00 93.25 222 THR A C 1
ATOM 1732 O O . THR A 1 222 ? 0.103 -11.134 -14.426 1.00 93.25 222 THR A O 1
ATOM 1735 N N . LEU A 1 223 ? 2.216 -10.557 -14.993 1.00 96.06 223 LEU A N 1
ATOM 1736 C CA . LEU A 1 223 ? 1.976 -9.122 -15.110 1.00 96.06 223 LEU A CA 1
ATOM 1737 C C . LEU A 1 223 ? 1.002 -8.823 -16.256 1.00 96.06 223 LEU A C 1
ATOM 1739 O O . LEU A 1 223 ? 1.222 -9.203 -17.408 1.00 96.06 223 LEU A O 1
ATOM 1743 N N . LYS A 1 224 ? -0.089 -8.129 -15.934 1.00 94.69 224 LYS A N 1
ATOM 1744 C CA . LYS A 1 224 ? -1.154 -7.748 -16.876 1.00 94.69 224 LYS A CA 1
ATOM 1745 C C . LYS A 1 224 ? -1.185 -6.251 -17.130 1.00 94.69 224 LYS A C 1
ATOM 1747 O O . LYS A 1 224 ? -1.475 -5.829 -18.244 1.00 94.69 224 LYS A O 1
ATOM 1752 N N . THR A 1 225 ? -0.880 -5.468 -16.100 1.00 97.25 225 THR A N 1
ATOM 1753 C CA . THR A 1 225 ? -0.951 -4.010 -16.148 1.00 97.25 225 THR A CA 1
ATOM 1754 C C . THR A 1 225 ? 0.400 -3.428 -15.767 1.00 97.25 225 THR A C 1
ATOM 1756 O O . THR A 1 225 ? 0.928 -3.730 -14.695 1.00 97.25 225 THR A O 1
ATOM 1759 N N . LEU A 1 226 ? 0.942 -2.588 -16.646 1.00 97.19 226 LEU A N 1
ATOM 1760 C CA . LEU A 1 226 ? 2.164 -1.825 -16.422 1.00 97.19 226 LEU A CA 1
ATOM 1761 C C . LEU A 1 226 ? 1.892 -0.363 -16.781 1.00 97.19 226 LEU A C 1
ATOM 1763 O O . LEU A 1 226 ? 1.696 -0.051 -17.955 1.00 97.19 226 LEU A O 1
ATOM 1767 N N . ASP A 1 227 ? 1.880 0.516 -15.784 1.00 96.50 227 ASP A N 1
ATOM 1768 C CA . ASP A 1 227 ? 1.836 1.964 -15.997 1.00 96.50 227 ASP A CA 1
ATOM 1769 C C . ASP A 1 227 ? 3.221 2.551 -15.724 1.00 96.50 227 ASP A C 1
ATOM 1771 O O . ASP A 1 227 ? 3.678 2.600 -14.583 1.00 96.50 227 ASP A O 1
ATOM 1775 N N . ILE A 1 228 ? 3.896 2.968 -16.793 1.00 94.94 228 ILE A N 1
ATOM 1776 C CA . ILE A 1 228 ? 5.186 3.672 -16.751 1.00 94.94 228 ILE A CA 1
ATOM 1777 C C . ILE A 1 228 ? 5.104 5.018 -17.473 1.00 94.94 228 ILE A C 1
ATOM 1779 O O . ILE A 1 228 ? 6.090 5.524 -18.014 1.00 94.94 228 ILE A O 1
ATOM 1783 N N . SER A 1 229 ? 3.906 5.603 -17.497 1.00 91.81 229 SER A N 1
ATOM 1784 C CA . SER A 1 229 ? 3.674 6.929 -18.063 1.00 91.81 229 SER A CA 1
ATOM 1785 C C . SER A 1 229 ? 4.525 7.967 -17.333 1.00 91.81 229 SER A C 1
ATOM 1787 O O . SER A 1 229 ? 4.597 7.958 -16.106 1.00 91.81 229 SER A O 1
ATOM 1789 N N . TYR A 1 230 ? 5.147 8.885 -18.073 1.00 90.50 230 TYR A N 1
ATOM 1790 C CA . TYR A 1 230 ? 6.014 9.926 -17.502 1.00 90.50 230 TYR A CA 1
ATOM 1791 C C . TYR A 1 230 ? 7.218 9.372 -16.707 1.00 90.50 230 TYR A C 1
ATOM 1793 O O . TYR A 1 230 ? 7.621 9.946 -15.697 1.00 90.50 230 TYR A O 1
ATOM 1801 N N . THR A 1 231 ? 7.794 8.258 -17.168 1.00 90.31 231 THR A N 1
ATOM 1802 C CA . THR A 1 231 ? 9.088 7.725 -16.701 1.00 90.31 231 THR A CA 1
ATOM 1803 C C . THR A 1 231 ? 10.170 7.921 -17.770 1.00 90.31 231 THR A C 1
ATOM 1805 O O . THR A 1 231 ? 9.871 8.314 -18.899 1.00 90.31 231 THR A O 1
ATOM 1808 N N . ALA A 1 232 ? 11.429 7.625 -17.435 1.00 89.31 232 ALA A N 1
ATOM 1809 C CA . ALA A 1 232 ? 12.549 7.646 -18.380 1.00 89.31 232 ALA A CA 1
ATOM 1810 C C . ALA A 1 232 ? 12.812 6.277 -19.048 1.00 89.31 232 ALA A C 1
ATOM 1812 O O . ALA A 1 232 ? 13.878 6.060 -19.631 1.00 89.31 232 ALA A O 1
ATOM 1813 N N . ILE A 1 233 ? 11.863 5.339 -18.952 1.00 91.56 233 ILE A N 1
ATOM 1814 C CA . ILE A 1 233 ? 11.994 3.983 -19.491 1.00 91.56 233 ILE A CA 1
ATOM 1815 C C . ILE A 1 233 ? 11.780 4.012 -21.008 1.00 91.56 233 ILE A C 1
ATOM 1817 O O . ILE A 1 233 ? 10.685 4.289 -21.494 1.00 91.56 233 ILE A O 1
ATOM 1821 N N . ALA A 1 234 ? 12.838 3.695 -21.756 1.00 87.81 234 ALA A N 1
ATOM 1822 C CA . ALA A 1 234 ? 12.820 3.676 -23.221 1.00 87.81 234 ALA A CA 1
ATOM 1823 C C . ALA A 1 234 ? 12.500 2.291 -23.813 1.00 87.81 234 ALA A C 1
ATOM 1825 O O . ALA A 1 234 ? 12.006 2.192 -24.936 1.00 87.81 234 ALA A O 1
ATOM 1826 N N . CYS A 1 235 ? 12.799 1.222 -23.074 1.00 88.12 235 CYS A N 1
ATOM 1827 C CA . CYS A 1 235 ? 12.646 -0.157 -23.522 1.00 88.12 235 CYS A CA 1
ATOM 1828 C C . CYS A 1 235 ? 12.373 -1.099 -22.339 1.00 88.12 235 CYS A C 1
ATOM 1830 O O . CYS A 1 235 ? 12.627 -0.748 -21.186 1.00 88.12 235 CYS A O 1
ATOM 1832 N N . LEU A 1 236 ? 11.848 -2.294 -22.620 1.00 89.69 236 LEU A N 1
ATOM 1833 C CA . LEU A 1 236 ? 11.538 -3.318 -21.619 1.00 89.69 236 LEU A CA 1
ATOM 1834 C C . LEU A 1 236 ? 12.554 -4.475 -21.641 1.00 89.69 236 LEU A C 1
ATOM 1836 O O . LEU A 1 236 ? 12.982 -4.883 -22.722 1.00 89.69 236 LEU A O 1
ATOM 1840 N N . PRO A 1 237 ? 12.890 -5.069 -20.479 1.00 89.19 237 PRO A N 1
ATOM 1841 C CA . PRO A 1 237 ? 13.802 -6.217 -20.405 1.00 89.19 237 PRO A CA 1
ATOM 1842 C C . PRO A 1 237 ? 13.184 -7.500 -20.987 1.00 89.19 237 PRO A C 1
ATOM 1844 O O . PRO A 1 237 ? 13.890 -8.348 -21.524 1.00 89.19 237 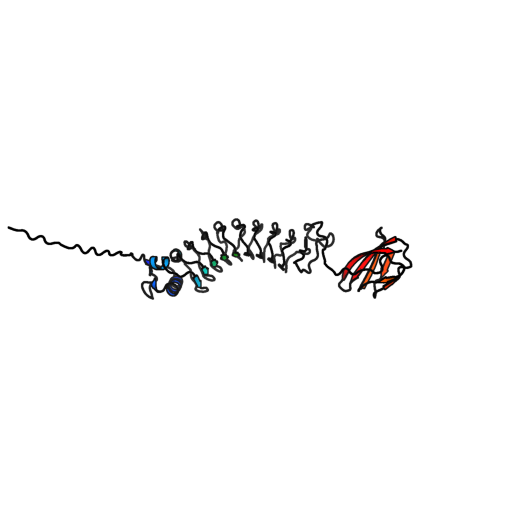PRO A O 1
ATOM 1847 N N . ASN A 1 238 ? 11.862 -7.646 -20.873 1.00 87.06 238 ASN A N 1
ATOM 1848 C CA . ASN A 1 238 ? 11.047 -8.706 -21.459 1.00 87.06 238 ASN A CA 1
ATOM 1849 C C . ASN A 1 238 ? 9.582 -8.252 -21.532 1.00 87.06 238 ASN A C 1
ATOM 1851 O O . ASN A 1 238 ? 9.172 -7.365 -20.785 1.00 87.06 238 ASN A O 1
ATOM 1855 N N . ILE A 1 239 ? 8.773 -8.889 -22.381 1.00 85.38 239 ILE A N 1
ATOM 1856 C CA . ILE A 1 239 ? 7.328 -8.630 -22.476 1.00 85.38 239 ILE A CA 1
ATOM 1857 C C . ILE A 1 239 ? 6.576 -9.918 -22.106 1.00 85.38 239 ILE A C 1
ATOM 1859 O O . ILE A 1 239 ? 6.603 -10.885 -22.869 1.00 85.38 239 ILE A O 1
ATOM 1863 N N . PRO A 1 240 ? 5.925 -9.978 -20.930 1.00 84.75 240 PRO A N 1
ATOM 1864 C CA . PRO A 1 240 ? 5.035 -11.080 -20.571 1.00 84.75 240 PRO A CA 1
ATOM 1865 C C . PRO A 1 240 ? 3.900 -11.248 -21.588 1.00 84.75 240 PRO A C 1
ATOM 1867 O O . PRO A 1 240 ? 3.337 -10.263 -22.053 1.00 84.75 240 PRO A O 1
ATOM 1870 N N . VAL A 1 241 ? 3.497 -12.490 -21.880 1.00 77.56 241 VAL A N 1
ATOM 1871 C CA . VAL A 1 241 ? 2.420 -12.791 -22.855 1.00 77.56 241 VAL A CA 1
ATOM 1872 C C . VAL A 1 241 ? 1.089 -12.122 -22.486 1.00 77.56 241 VAL A C 1
ATOM 1874 O O . VAL A 1 241 ? 0.277 -11.820 -23.356 1.00 77.56 241 VAL A O 1
ATOM 1877 N N . SER A 1 242 ? 0.849 -11.893 -21.195 1.00 78.88 242 SER A N 1
ATOM 1878 C CA . SER A 1 242 ? -0.347 -11.221 -20.686 1.00 78.88 242 SER A CA 1
ATOM 1879 C C . SER A 1 242 ? -0.300 -9.694 -20.755 1.00 78.88 242 SER A C 1
ATOM 1881 O O . SER A 1 242 ? -1.318 -9.060 -20.479 1.00 78.88 242 SER A O 1
ATOM 1883 N N . LEU A 1 243 ? 0.848 -9.100 -21.090 1.00 79.50 243 LEU A N 1
ATOM 1884 C CA . LEU A 1 243 ? 1.049 -7.657 -21.103 1.00 79.50 243 LEU A CA 1
ATOM 1885 C C . LEU A 1 243 ? 0.857 -7.104 -22.519 1.00 79.50 243 LEU A C 1
ATOM 1887 O O . LEU A 1 243 ? 1.548 -7.494 -23.455 1.00 79.50 243 LEU A O 1
ATOM 1891 N N . THR A 1 244 ? -0.054 -6.143 -22.670 1.00 82.88 244 THR A N 1
ATOM 1892 C CA . THR A 1 244 ? -0.192 -5.362 -23.909 1.00 82.88 244 THR A CA 1
ATOM 1893 C C . THR A 1 244 ? 0.537 -4.034 -23.737 1.00 82.88 244 THR A C 1
ATOM 1895 O O . THR A 1 244 ? 0.184 -3.251 -22.860 1.00 82.88 244 THR A O 1
ATOM 1898 N N . THR A 1 245 ? 1.554 -3.768 -24.556 1.00 79.88 245 THR A N 1
ATOM 1899 C CA . THR A 1 245 ? 2.371 -2.549 -24.469 1.00 79.88 245 THR A CA 1
ATOM 1900 C C . THR A 1 245 ? 2.831 -2.088 -25.849 1.00 79.88 245 THR A C 1
ATOM 1902 O O . THR A 1 245 ? 2.945 -2.891 -26.772 1.00 79.88 245 THR A O 1
ATOM 1905 N N . LYS A 1 246 ? 3.084 -0.782 -25.988 1.00 83.00 246 LYS A N 1
ATOM 1906 C CA . LYS A 1 246 ? 3.706 -0.175 -27.180 1.00 83.00 246 LYS A CA 1
ATOM 1907 C C . LYS A 1 246 ? 5.214 0.046 -27.014 1.00 83.00 246 LYS A C 1
ATOM 1909 O O . LYS A 1 246 ? 5.853 0.568 -27.920 1.00 83.00 246 LYS A O 1
ATOM 1914 N N . ILE A 1 247 ? 5.765 -0.289 -25.850 1.00 84.56 247 ILE A N 1
ATOM 1915 C CA . ILE A 1 247 ? 7.169 -0.044 -25.517 1.00 84.56 247 ILE A CA 1
ATOM 1916 C C . ILE A 1 247 ? 7.997 -1.229 -26.028 1.00 84.56 247 ILE A C 1
ATOM 1918 O O . ILE A 1 247 ? 7.655 -2.371 -25.707 1.00 84.56 247 ILE A O 1
ATOM 1922 N N . PRO A 1 248 ? 9.051 -0.987 -26.828 1.00 84.75 248 PRO A N 1
ATOM 1923 C CA . PRO A 1 248 ? 9.837 -2.054 -27.439 1.00 84.75 248 PRO A CA 1
ATOM 1924 C C . PRO A 1 248 ? 10.722 -2.777 -26.417 1.00 84.75 248 PRO A C 1
ATOM 1926 O O . PRO A 1 248 ? 11.015 -2.252 -25.340 1.00 84.75 248 PRO A O 1
ATOM 1929 N N . LEU A 1 249 ? 11.204 -3.968 -26.773 1.00 85.88 249 LEU A N 1
ATOM 1930 C CA . LEU A 1 249 ? 12.250 -4.650 -26.010 1.00 85.88 249 LEU A CA 1
ATOM 1931 C C . LEU A 1 249 ? 13.586 -3.909 -26.098 1.00 85.88 249 LEU A C 1
ATOM 1933 O O . LEU A 1 249 ? 13.884 -3.242 -27.093 1.00 85.88 249 LEU A O 1
ATOM 1937 N N . CYS A 1 250 ? 14.400 -4.047 -25.055 1.00 82.31 250 CYS A N 1
ATOM 1938 C CA . CYS A 1 250 ? 15.755 -3.517 -25.042 1.00 82.31 250 CYS A CA 1
ATOM 1939 C C . CYS A 1 250 ? 16.654 -4.277 -26.026 1.00 82.31 250 CYS A C 1
ATOM 1941 O O . CYS A 1 250 ? 16.724 -5.502 -26.026 1.00 82.31 250 CYS A O 1
ATOM 1943 N N . SER A 1 251 ? 17.371 -3.518 -26.848 1.00 81.19 251 SER A N 1
ATOM 1944 C CA . SER A 1 251 ? 18.304 -3.973 -27.879 1.00 81.19 251 SER A CA 1
ATOM 1945 C C . SER A 1 251 ? 19.535 -3.067 -27.894 1.00 81.19 251 SER A C 1
ATOM 1947 O O . SER A 1 251 ? 19.525 -1.978 -27.317 1.00 81.19 251 SER A O 1
ATOM 1949 N N . SER A 1 252 ? 20.589 -3.462 -28.605 1.00 79.19 252 SER A N 1
ATOM 1950 C CA . SER A 1 252 ? 21.804 -2.645 -28.728 1.00 79.19 252 SER A CA 1
ATOM 1951 C C . SER A 1 252 ? 21.563 -1.246 -29.313 1.00 79.19 252 SER A C 1
ATOM 1953 O O . SER A 1 252 ? 22.384 -0.362 -29.094 1.00 79.19 252 SER A O 1
ATOM 1955 N N . SER A 1 253 ? 20.465 -1.026 -30.048 1.00 78.44 253 SER A N 1
ATOM 1956 C CA . SER A 1 253 ? 20.159 0.254 -30.702 1.00 78.44 253 SER A CA 1
ATOM 1957 C C . SER A 1 253 ? 19.220 1.176 -29.919 1.00 78.44 253 SER A C 1
ATOM 1959 O O . SER A 1 253 ? 19.239 2.378 -30.164 1.00 78.44 253 SER A O 1
ATOM 1961 N N . ASN A 1 254 ? 18.387 0.656 -29.010 1.00 76.12 254 ASN A N 1
ATOM 1962 C CA . ASN A 1 254 ? 17.396 1.455 -28.263 1.00 76.12 254 ASN A CA 1
ATOM 1963 C C . ASN A 1 254 ? 17.613 1.457 -26.737 1.00 76.12 254 ASN A C 1
ATOM 1965 O O . ASN A 1 254 ? 16.906 2.162 -26.018 1.00 76.12 254 ASN A O 1
ATOM 1969 N N . ASN A 1 255 ? 18.598 0.707 -26.236 1.00 82.12 255 ASN A N 1
ATOM 1970 C CA . ASN A 1 255 ? 18.924 0.622 -24.816 1.00 82.12 255 ASN A CA 1
ATOM 1971 C C . ASN A 1 255 ? 19.815 1.790 -24.347 1.00 82.12 255 ASN A C 1
ATOM 1973 O O . ASN A 1 255 ? 20.954 1.600 -23.922 1.00 82.12 255 ASN A O 1
ATOM 1977 N N . LEU A 1 256 ? 19.286 3.014 -24.437 1.00 84.88 256 LEU A N 1
ATOM 1978 C CA . LEU A 1 256 ? 19.997 4.261 -24.107 1.00 84.88 256 LEU A CA 1
ATOM 1979 C C . LEU A 1 256 ? 20.447 4.344 -22.639 1.00 84.88 256 LEU A C 1
ATOM 1981 O O . LEU A 1 256 ? 21.406 5.044 -22.330 1.00 84.88 256 LEU A O 1
ATOM 1985 N N . ASN A 1 257 ? 19.756 3.635 -21.744 1.00 86.12 257 ASN A N 1
ATOM 1986 C CA . ASN A 1 257 ? 20.038 3.624 -20.309 1.00 86.12 257 ASN A CA 1
ATOM 1987 C C . ASN A 1 257 ? 20.919 2.438 -19.875 1.00 86.12 257 ASN A C 1
ATOM 1989 O O . ASN A 1 257 ? 21.120 2.255 -18.679 1.00 86.12 257 ASN A O 1
ATOM 1993 N N . HIS A 1 258 ? 21.431 1.632 -20.816 1.00 86.81 258 HIS A N 1
ATOM 1994 C CA . HIS A 1 258 ? 22.247 0.442 -20.536 1.00 86.81 258 HIS A CA 1
ATOM 1995 C C . HIS A 1 258 ? 21.578 -0.564 -19.579 1.00 86.81 258 HIS A C 1
ATOM 1997 O O . HIS A 1 258 ? 22.242 -1.203 -18.765 1.00 86.81 258 HIS A O 1
ATOM 2003 N N . CYS A 1 259 ? 20.258 -0.718 -19.689 1.00 86.75 259 CYS A N 1
ATOM 2004 C CA . CYS A 1 259 ? 19.477 -1.673 -18.915 1.00 86.75 259 CYS A CA 1
ATOM 2005 C C . CYS A 1 259 ? 19.891 -3.118 -19.214 1.00 86.75 259 CYS A C 1
ATOM 2007 O O . CYS A 1 259 ? 20.349 -3.433 -20.316 1.00 86.75 259 CYS A O 1
ATOM 2009 N N . GLU A 1 260 ? 19.683 -4.017 -18.254 1.00 77.31 260 GLU A N 1
ATOM 2010 C CA . GLU A 1 260 ? 19.935 -5.442 -18.452 1.00 77.31 260 GLU A CA 1
ATOM 2011 C C . GLU A 1 260 ? 19.061 -6.001 -19.588 1.00 77.31 260 GLU A C 1
ATOM 2013 O O . GLU A 1 260 ? 17.840 -5.825 -19.610 1.00 77.31 260 GLU A O 1
ATOM 2018 N N . ILE A 1 261 ? 19.697 -6.683 -20.544 1.00 70.56 261 ILE A N 1
ATOM 2019 C CA . ILE A 1 261 ? 19.011 -7.379 -21.635 1.00 70.56 261 ILE A CA 1
ATOM 2020 C C . ILE A 1 261 ? 18.845 -8.837 -21.209 1.00 70.56 261 ILE A C 1
ATOM 2022 O O . ILE A 1 261 ? 19.825 -9.577 -21.113 1.00 70.56 261 ILE A O 1
ATOM 2026 N N . VAL A 1 262 ? 17.605 -9.267 -20.970 1.00 66.81 262 VAL A N 1
ATOM 2027 C CA . VAL A 1 262 ? 17.320 -10.659 -20.603 1.00 66.81 262 VAL A CA 1
ATOM 2028 C C . VAL A 1 262 ? 17.367 -11.525 -21.866 1.00 66.81 262 VAL A C 1
ATOM 2030 O O . VAL A 1 262 ? 16.397 -11.619 -22.619 1.00 66.81 262 VAL A O 1
ATOM 2033 N N . ALA A 1 263 ? 18.519 -12.150 -22.115 1.00 51.09 263 ALA A N 1
ATOM 2034 C CA . ALA A 1 263 ? 18.726 -13.048 -23.250 1.00 51.09 263 ALA A CA 1
ATOM 2035 C C . ALA A 1 263 ? 17.806 -14.288 -23.184 1.00 51.09 263 ALA A C 1
ATOM 2037 O O . ALA A 1 263 ? 17.525 -14.815 -22.107 1.00 51.09 263 ALA A O 1
ATOM 2038 N N . GLY A 1 264 ? 17.350 -14.778 -24.343 1.00 48.28 264 GLY A N 1
ATOM 2039 C CA . GLY A 1 264 ? 16.534 -16.000 -24.450 1.00 48.28 264 GLY A CA 1
ATOM 2040 C C . GLY A 1 264 ? 15.016 -15.810 -24.313 1.00 48.28 264 GLY A C 1
ATOM 2041 O O . GLY A 1 264 ? 14.282 -16.795 -24.326 1.00 48.28 264 GLY A O 1
ATOM 2042 N N . LEU A 1 265 ? 14.533 -14.567 -24.215 1.00 48.53 265 LEU A N 1
ATOM 2043 C CA . LEU A 1 265 ? 13.109 -14.206 -24.300 1.00 48.53 265 LEU A CA 1
ATOM 2044 C C . LEU A 1 265 ? 12.787 -13.497 -25.623 1.00 48.53 265 LEU A C 1
ATOM 2046 O O . LEU A 1 265 ? 11.935 -12.608 -25.649 1.00 48.53 265 LEU A O 1
ATOM 2050 N N . GLU A 1 266 ? 13.487 -13.882 -26.700 1.00 41.59 266 GLU A N 1
ATOM 2051 C CA . GLU A 1 266 ? 13.232 -13.387 -28.053 1.00 41.59 266 GLU A CA 1
ATOM 2052 C C . GLU A 1 266 ? 11.731 -13.436 -28.349 1.00 41.59 266 GLU A C 1
ATOM 2054 O O . GLU A 1 266 ? 11.051 -14.437 -28.112 1.00 41.59 266 GLU A O 1
ATOM 2059 N N . GLU A 1 267 ? 11.240 -12.284 -28.782 1.00 41.81 267 GLU A N 1
ATOM 2060 C CA . GLU A 1 267 ? 9.875 -11.940 -29.135 1.00 41.81 267 GLU A CA 1
ATOM 2061 C C . GLU A 1 267 ? 8.989 -13.126 -29.541 1.00 41.81 267 GLU A C 1
ATOM 2063 O O . GLU A 1 267 ? 8.837 -13.457 -30.713 1.00 41.81 267 GLU A O 1
ATOM 2068 N N . ASN A 1 268 ? 8.252 -13.682 -28.578 1.00 32.91 268 ASN A N 1
ATOM 2069 C CA . ASN A 1 268 ? 7.004 -14.379 -28.882 1.00 32.91 268 ASN A CA 1
ATOM 2070 C C . ASN A 1 268 ? 5.905 -13.343 -29.171 1.00 32.91 268 ASN A C 1
ATOM 2072 O O . ASN A 1 268 ? 4.830 -13.367 -28.566 1.00 32.91 268 ASN A O 1
ATOM 2076 N N . PHE A 1 269 ? 6.143 -12.434 -30.124 1.00 38.09 269 PHE A N 1
ATOM 2077 C CA . PHE A 1 269 ? 5.023 -11.863 -30.849 1.00 38.09 269 PHE A CA 1
ATOM 2078 C C . PHE A 1 269 ? 4.384 -13.035 -31.587 1.00 38.09 269 PHE A C 1
ATOM 2080 O O . PHE A 1 269 ? 4.882 -13.508 -32.605 1.00 38.09 269 PHE A O 1
ATOM 2087 N N . LYS A 1 270 ? 3.233 -13.497 -31.093 1.00 34.25 270 LYS A N 1
ATOM 2088 C CA . LYS A 1 270 ? 2.235 -14.139 -31.950 1.00 34.25 270 LYS A CA 1
ATOM 2089 C C . LYS A 1 270 ? 1.724 -13.090 -32.948 1.00 34.25 270 LYS A C 1
ATOM 2091 O O . LYS A 1 270 ? 0.552 -12.727 -32.927 1.00 34.25 270 LYS A O 1
ATOM 2096 N N . SER A 1 271 ? 2.592 -12.573 -33.816 1.00 38.06 271 SER A N 1
ATOM 2097 C CA . SER A 1 271 ? 2.135 -12.106 -35.109 1.00 38.06 271 SER A CA 1
ATOM 2098 C C . SER A 1 271 ? 1.667 -13.363 -35.838 1.00 38.06 271 SER A C 1
ATOM 2100 O O . SER A 1 271 ? 2.276 -14.433 -35.749 1.00 38.06 271 SER A O 1
ATOM 2102 N N . LYS A 1 272 ? 0.514 -13.287 -36.500 1.00 41.25 272 LYS A N 1
ATOM 2103 C CA . LYS A 1 272 ? 0.200 -14.232 -37.571 1.00 41.25 272 LYS A CA 1
ATOM 2104 C C . LYS A 1 272 ? 1.470 -14.342 -38.416 1.00 41.25 272 LYS A C 1
ATOM 2106 O O . LYS A 1 272 ? 1.918 -13.330 -38.944 1.00 41.25 272 LYS A O 1
ATOM 2111 N N . PHE A 1 273 ? 2.081 -15.522 -38.486 1.00 42.56 273 PHE A N 1
ATOM 2112 C CA . PHE A 1 273 ? 3.194 -15.737 -39.399 1.00 42.56 273 PHE A CA 1
ATOM 2113 C C . PHE A 1 273 ? 2.698 -15.385 -40.804 1.00 42.56 273 PHE A C 1
ATOM 2115 O O . PHE A 1 273 ? 1.890 -16.1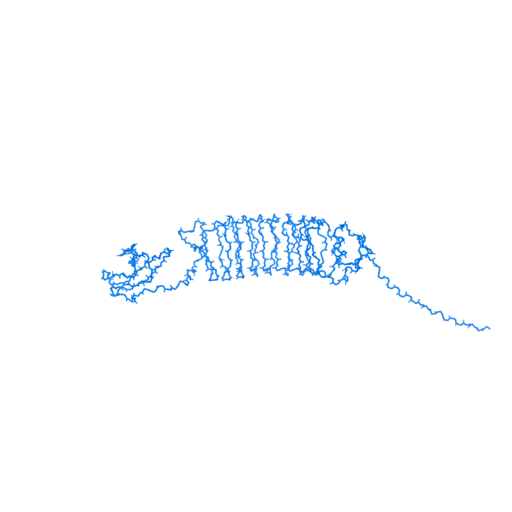28 -41.364 1.00 42.56 273 PHE A O 1
ATOM 2122 N N . HIS A 1 274 ? 3.153 -14.254 -41.345 1.00 53.41 274 HIS A N 1
ATOM 2123 C CA . HIS A 1 274 ? 2.992 -13.934 -42.756 1.00 53.41 274 HIS A CA 1
ATOM 2124 C C . HIS A 1 274 ? 3.884 -14.932 -43.486 1.00 53.41 274 HIS A C 1
ATOM 2126 O O . HIS A 1 274 ? 5.108 -14.932 -43.340 1.00 53.41 274 HIS A O 1
ATOM 2132 N N . LYS A 1 275 ? 3.260 -15.899 -44.148 1.00 59.59 275 LYS A N 1
ATOM 2133 C CA . LYS A 1 275 ? 3.983 -16.971 -44.823 1.00 59.59 275 LYS A CA 1
ATOM 2134 C C . LYS A 1 275 ? 4.416 -16.465 -46.193 1.00 59.59 275 LYS A C 1
ATOM 2136 O O . LYS A 1 275 ? 3.598 -15.978 -46.964 1.00 59.59 275 LYS A O 1
ATOM 2141 N N . VAL A 1 276 ? 5.698 -16.623 -46.500 1.00 65.31 276 VAL A N 1
ATOM 2142 C CA . VAL A 1 276 ? 6.214 -16.437 -47.858 1.00 65.31 276 VAL A CA 1
ATOM 2143 C C . VAL A 1 276 ? 5.896 -17.694 -48.653 1.00 65.31 276 VAL A C 1
ATOM 2145 O O . VAL A 1 276 ? 6.280 -18.796 -48.248 1.00 65.31 276 VAL A O 1
ATOM 2148 N N . PHE A 1 277 ? 5.202 -17.533 -49.777 1.00 67.06 277 PHE A N 1
ATOM 2149 C CA . PHE A 1 277 ? 4.826 -18.641 -50.646 1.00 67.06 277 PHE A CA 1
ATOM 2150 C C . PHE A 1 277 ? 5.201 -18.363 -52.105 1.00 67.06 277 PHE A C 1
ATOM 2152 O O . PHE A 1 277 ? 5.051 -17.233 -52.565 1.00 67.06 277 PHE A O 1
ATOM 2159 N N . PRO A 1 278 ? 5.612 -19.389 -52.865 1.00 74.56 278 PRO A N 1
ATOM 2160 C CA . PRO A 1 278 ? 6.040 -20.711 -52.411 1.00 74.56 278 PRO A CA 1
ATOM 2161 C C . PRO A 1 278 ? 7.444 -20.662 -51.775 1.00 74.56 278 PRO A C 1
ATOM 2163 O O . PRO A 1 278 ? 8.271 -19.832 -52.133 1.00 74.56 278 PRO A O 1
ATOM 2166 N N . ASN A 1 279 ? 7.726 -21.564 -50.834 1.00 78.06 279 ASN A N 1
ATOM 2167 C CA . ASN A 1 279 ? 9.073 -21.795 -50.306 1.00 78.06 279 ASN A CA 1
ATOM 2168 C C . ASN A 1 279 ? 9.293 -23.318 -50.210 1.00 78.06 279 ASN A C 1
ATOM 2170 O O . ASN A 1 279 ? 8.644 -23.943 -49.366 1.00 78.06 279 ASN A O 1
ATOM 2174 N N . PRO A 1 280 ? 10.143 -23.936 -51.053 1.00 83.75 280 PRO A N 1
ATOM 2175 C CA . PRO A 1 280 ? 11.081 -23.316 -52.002 1.00 83.75 280 PRO A CA 1
ATOM 2176 C C . PRO A 1 280 ? 10.421 -22.538 -53.155 1.00 83.75 280 PRO A C 1
ATOM 2178 O O . PRO A 1 280 ? 9.356 -22.924 -53.638 1.00 83.75 280 PRO A O 1
ATOM 2181 N N . VAL A 1 281 ? 11.054 -21.445 -53.593 1.00 89.25 281 VAL A N 1
ATOM 2182 C CA . VAL A 1 281 ? 10.598 -20.585 -54.695 1.00 89.25 281 VAL A CA 1
ATOM 2183 C C . VAL A 1 281 ? 11.355 -20.881 -55.984 1.00 89.25 281 VAL A C 1
ATOM 2185 O O . VAL A 1 281 ? 12.576 -21.013 -55.973 1.00 89.25 281 VAL A O 1
ATOM 2188 N N . LYS A 1 282 ? 10.633 -20.921 -57.108 1.00 86.25 282 LYS A N 1
ATOM 2189 C CA . LYS A 1 282 ? 11.235 -20.907 -58.447 1.00 86.25 282 LYS A CA 1
ATOM 2190 C C . LYS A 1 282 ? 11.424 -19.473 -58.916 1.00 86.25 282 LYS A C 1
ATOM 2192 O O . LYS A 1 282 ? 12.518 -18.947 -58.781 1.00 86.25 282 LYS A O 1
ATOM 2197 N N . ASP A 1 283 ? 10.367 -18.823 -59.385 1.00 85.00 283 ASP A N 1
ATOM 2198 C CA . ASP A 1 283 ? 10.522 -17.526 -60.055 1.00 85.00 283 ASP A CA 1
ATOM 2199 C C . ASP A 1 283 ? 9.790 -16.388 -59.352 1.00 85.00 283 ASP A C 1
ATOM 2201 O O . ASP A 1 283 ? 10.255 -15.259 -59.404 1.00 85.00 283 ASP A O 1
ATOM 2205 N N . LEU A 1 284 ? 8.683 -16.664 -58.660 1.00 85.62 284 LEU A N 1
ATOM 2206 C CA . LEU A 1 284 ? 7.844 -15.628 -58.059 1.00 85.62 284 LEU A CA 1
ATOM 2207 C C . LEU A 1 284 ? 7.671 -15.861 -56.565 1.00 85.62 284 LEU A C 1
ATOM 2209 O O . LEU A 1 284 ? 7.207 -16.924 -56.158 1.00 85.62 284 LEU A O 1
ATOM 2213 N N . ILE A 1 285 ? 7.994 -14.846 -55.769 1.00 83.38 285 ILE A N 1
ATOM 2214 C CA . ILE A 1 285 ? 7.705 -14.793 -54.336 1.00 83.38 285 ILE A CA 1
ATOM 2215 C C . ILE A 1 285 ? 6.427 -13.978 -54.138 1.00 83.38 285 ILE A C 1
ATOM 2217 O O . ILE A 1 285 ? 6.327 -12.859 -54.645 1.00 83.38 285 ILE A O 1
ATOM 2221 N N . VAL A 1 286 ? 5.467 -14.524 -53.393 1.00 78.06 286 VAL A N 1
ATOM 2222 C CA . VAL A 1 286 ? 4.224 -13.846 -53.006 1.00 78.06 286 VAL A CA 1
ATOM 2223 C C . VAL A 1 286 ? 4.275 -13.478 -51.524 1.00 78.06 286 VAL A C 1
ATOM 2225 O O . VAL A 1 286 ? 4.716 -14.275 -50.688 1.00 78.06 286 VAL A O 1
ATOM 2228 N N . PHE A 1 287 ? 3.804 -12.270 -51.214 1.00 74.56 287 PHE A N 1
ATOM 2229 C CA . PHE A 1 287 ? 3.807 -11.670 -49.881 1.00 74.56 287 PHE A CA 1
ATOM 2230 C C . PHE A 1 287 ? 2.393 -11.227 -49.494 1.00 74.56 287 PHE A C 1
ATOM 2232 O O . PHE A 1 287 ? 1.620 -10.794 -50.348 1.00 74.56 287 PHE A O 1
ATOM 2239 N N . GLU A 1 288 ? 2.075 -11.274 -48.203 1.00 63.88 288 GLU A N 1
ATOM 2240 C CA . GLU A 1 288 ? 0.886 -10.629 -47.642 1.00 63.88 288 GLU A CA 1
ATOM 2241 C C . GLU A 1 288 ? 1.316 -9.259 -47.090 1.00 63.88 288 GLU A C 1
ATOM 2243 O O . GLU A 1 288 ? 2.049 -9.213 -46.109 1.00 63.88 288 GLU A O 1
ATOM 2248 N N . GLU A 1 289 ? 0.921 -8.180 -47.780 1.00 63.19 289 GLU A N 1
ATOM 2249 C CA . GLU A 1 289 ? 1.067 -6.758 -47.395 1.00 63.19 289 GLU A CA 1
ATOM 2250 C C . GLU A 1 289 ? 2.473 -6.307 -46.921 1.00 63.19 289 GLU A C 1
ATOM 2252 O O . GLU A 1 289 ? 2.827 -6.383 -45.746 1.00 63.19 289 GLU A O 1
ATOM 2257 N N . ALA A 1 290 ? 3.270 -5.741 -47.837 1.00 67.31 290 ALA A N 1
ATOM 2258 C CA . ALA A 1 290 ? 4.562 -5.119 -47.530 1.00 67.31 290 ALA A CA 1
ATOM 2259 C C . ALA A 1 290 ? 4.715 -3.790 -48.278 1.00 67.31 290 ALA A C 1
ATOM 2261 O O . ALA A 1 290 ? 4.395 -3.717 -49.462 1.00 67.31 290 ALA A O 1
ATOM 2262 N N . SER A 1 291 ? 5.241 -2.769 -47.599 1.00 68.12 291 SER A N 1
ATOM 2263 C CA . SER A 1 291 ? 5.565 -1.470 -48.194 1.00 68.12 291 SER A CA 1
ATOM 2264 C C . SER A 1 291 ? 6.957 -1.469 -48.830 1.00 68.12 291 SER A C 1
ATOM 2266 O O . SER A 1 291 ? 7.167 -0.803 -49.840 1.00 68.12 291 SER A O 1
ATOM 2268 N N . GLN A 1 292 ? 7.904 -2.233 -48.268 1.00 79.69 292 GLN A N 1
ATOM 2269 C CA . GLN A 1 292 ? 9.285 -2.338 -48.752 1.00 79.69 292 GLN A CA 1
ATOM 2270 C C . GLN A 1 292 ? 9.854 -3.739 -48.513 1.00 79.69 292 GLN A C 1
ATOM 2272 O O . GLN A 1 292 ? 9.427 -4.447 -47.595 1.00 79.69 292 GLN A O 1
ATOM 2277 N N . PHE A 1 293 ? 10.865 -4.127 -49.294 1.00 85.81 293 PHE A N 1
ATOM 2278 C CA . PHE A 1 293 ? 11.642 -5.333 -49.010 1.00 85.81 293 PHE A CA 1
ATOM 2279 C C . PHE A 1 293 ? 13.129 -5.181 -49.338 1.00 85.81 293 PHE A C 1
ATOM 2281 O O . PHE A 1 293 ? 13.522 -4.439 -50.240 1.00 85.81 293 PHE A O 1
ATOM 2288 N N . VAL A 1 294 ? 13.954 -5.972 -48.650 1.00 85.88 294 VAL A N 1
ATOM 2289 C CA . VAL A 1 294 ? 15.379 -6.165 -48.940 1.00 85.88 294 VAL A CA 1
ATOM 2290 C C . VAL A 1 294 ? 15.712 -7.653 -48.863 1.00 85.88 294 VAL A C 1
ATOM 2292 O O . VAL A 1 294 ? 15.379 -8.322 -47.889 1.00 85.88 294 VAL A O 1
ATOM 2295 N N . ILE A 1 295 ? 16.386 -8.184 -49.880 1.00 87.06 295 ILE A N 1
ATOM 2296 C CA . ILE A 1 295 ? 16.887 -9.560 -49.907 1.00 87.06 295 ILE A CA 1
ATOM 2297 C C . ILE A 1 295 ? 18.393 -9.540 -49.678 1.00 87.06 295 ILE A C 1
ATOM 2299 O O . ILE A 1 295 ? 19.131 -8.837 -50.373 1.00 87.06 295 ILE A O 1
ATOM 2303 N N . TYR A 1 296 ? 18.846 -10.375 -48.754 1.00 83.56 296 TYR A N 1
ATOM 2304 C CA . TYR A 1 296 ? 20.239 -10.594 -48.418 1.00 83.56 296 TYR A CA 1
ATOM 2305 C C . TYR A 1 296 ? 20.666 -12.018 -48.778 1.00 83.56 296 TYR A C 1
ATOM 2307 O O . TYR A 1 296 ? 19.930 -12.989 -48.587 1.00 83.56 296 TYR A O 1
ATOM 2315 N N . SER A 1 297 ? 21.900 -12.153 -49.253 1.00 80.62 297 SER A N 1
ATOM 2316 C CA . SER A 1 297 ? 22.612 -13.435 -49.228 1.00 80.62 297 SER A CA 1
ATOM 2317 C C . SER A 1 297 ? 22.882 -13.881 -47.783 1.00 80.62 297 SER A C 1
ATOM 2319 O O . SER A 1 297 ? 22.886 -13.059 -46.867 1.00 80.62 297 SER A O 1
ATOM 2321 N N . LEU A 1 298 ? 23.206 -15.161 -47.569 1.00 75.19 298 LEU A N 1
ATOM 2322 C CA . LEU A 1 298 ? 23.640 -15.657 -46.250 1.00 75.19 298 LEU A CA 1
ATOM 2323 C C . LEU A 1 298 ? 24.905 -14.969 -45.706 1.00 75.19 298 LEU A C 1
ATOM 2325 O O . LEU A 1 298 ? 25.151 -15.020 -44.507 1.00 75.19 298 LEU A O 1
ATOM 2329 N N . MET A 1 299 ? 25.691 -14.318 -46.566 1.00 71.44 299 MET A N 1
ATOM 2330 C CA . MET A 1 299 ? 26.858 -13.527 -46.160 1.00 71.44 299 MET A CA 1
ATOM 2331 C C . MET A 1 299 ? 26.495 -12.081 -45.775 1.00 71.44 299 MET A C 1
ATOM 2333 O O . MET A 1 299 ? 27.387 -11.276 -45.537 1.00 71.44 299 MET A O 1
ATOM 2337 N N . GLY A 1 300 ? 25.206 -11.720 -45.761 1.00 68.25 300 GLY A N 1
ATOM 2338 C CA . GLY A 1 300 ? 24.728 -10.384 -45.390 1.00 68.25 300 GLY A CA 1
ATOM 2339 C C . GLY A 1 300 ? 24.763 -9.343 -46.514 1.00 68.25 300 GLY A C 1
ATOM 2340 O O . GLY A 1 300 ? 24.350 -8.208 -46.301 1.00 68.25 300 GLY A O 1
ATOM 2341 N N . ASN A 1 301 ? 25.204 -9.702 -47.725 1.00 72.62 301 ASN A N 1
ATOM 2342 C CA . ASN A 1 301 ? 25.186 -8.779 -48.868 1.00 72.62 301 ASN A CA 1
ATOM 2343 C C . ASN A 1 301 ? 23.767 -8.595 -49.412 1.00 72.62 301 ASN A C 1
ATOM 2345 O O . ASN A 1 301 ? 23.080 -9.595 -49.634 1.00 72.62 301 ASN A O 1
ATOM 2349 N N . VAL A 1 302 ? 23.371 -7.351 -49.698 1.00 84.69 302 VAL A N 1
ATOM 2350 C CA . VAL A 1 302 ? 22.102 -7.027 -50.370 1.00 84.69 302 VAL A CA 1
ATOM 2351 C C . VAL A 1 302 ? 22.156 -7.502 -51.820 1.00 84.69 302 VAL A C 1
ATOM 2353 O O . VAL A 1 302 ? 23.030 -7.091 -52.579 1.00 84.69 302 VAL A O 1
ATOM 2356 N N . VAL A 1 303 ? 21.209 -8.355 -52.207 1.00 87.88 303 VAL A N 1
ATOM 2357 C CA . VAL A 1 303 ? 21.094 -8.905 -53.569 1.00 87.88 303 VAL A CA 1
ATOM 2358 C C . VAL A 1 303 ? 19.874 -8.375 -54.324 1.00 87.88 303 VAL A C 1
ATOM 2360 O O . VAL A 1 303 ? 19.861 -8.412 -55.550 1.00 87.88 303 VAL A O 1
ATOM 2363 N N . ALA A 1 304 ? 18.867 -7.857 -53.615 1.00 85.88 304 ALA A N 1
ATOM 2364 C CA . ALA A 1 304 ? 17.725 -7.153 -54.197 1.00 85.88 304 ALA A CA 1
ATOM 2365 C C . ALA A 1 304 ? 17.060 -6.242 -53.155 1.00 85.88 304 ALA A C 1
ATOM 2367 O O . ALA A 1 304 ? 17.153 -6.513 -51.959 1.00 85.88 304 ALA A O 1
ATOM 2368 N N . LYS A 1 305 ? 16.375 -5.182 -53.595 1.00 87.31 305 LYS A N 1
ATOM 2369 C CA . LYS A 1 305 ? 15.530 -4.331 -52.742 1.00 87.31 305 LYS A CA 1
ATOM 2370 C C . LYS A 1 305 ? 14.457 -3.607 -53.558 1.00 87.31 305 LYS A C 1
ATOM 2372 O O . LYS A 1 305 ? 14.652 -3.403 -54.757 1.00 87.31 305 LYS A O 1
ATOM 2377 N N . SER A 1 306 ? 13.368 -3.200 -52.915 1.00 82.19 306 SER A N 1
ATOM 2378 C CA . SER A 1 306 ? 12.325 -2.357 -53.510 1.00 82.19 306 SER A CA 1
ATOM 2379 C C . SER A 1 306 ? 11.645 -1.491 -52.450 1.00 82.19 306 SER A C 1
ATOM 2381 O O . SER A 1 306 ? 11.389 -1.974 -51.346 1.00 82.19 306 SER A O 1
ATOM 2383 N N . ASP A 1 307 ? 11.338 -0.245 -52.826 1.00 73.81 307 ASP A N 1
ATOM 2384 C CA . ASP A 1 307 ? 10.764 0.787 -51.950 1.00 73.81 307 ASP A CA 1
ATOM 2385 C C . ASP A 1 307 ? 9.301 1.162 -52.305 1.00 73.81 307 ASP A C 1
ATOM 2387 O O . ASP A 1 307 ? 8.709 1.995 -51.624 1.00 73.81 307 ASP A O 1
ATOM 2391 N N . ASP A 1 308 ? 8.721 0.567 -53.358 1.00 64.44 308 ASP A N 1
ATOM 2392 C CA . ASP A 1 308 ? 7.320 0.749 -53.789 1.00 64.44 308 ASP A CA 1
ATOM 2393 C C . ASP A 1 308 ? 6.780 -0.601 -54.274 1.00 64.44 308 ASP A C 1
ATOM 2395 O O . ASP A 1 308 ? 7.105 -1.060 -55.376 1.00 64.44 308 ASP A O 1
ATOM 2399 N N . PHE A 1 309 ? 6.041 -1.303 -53.413 1.00 61.97 309 PHE A N 1
ATOM 2400 C CA . PHE A 1 309 ? 5.762 -2.715 -53.632 1.00 61.97 309 PHE A CA 1
ATOM 2401 C C . PHE A 1 309 ? 4.325 -3.118 -53.306 1.00 61.97 309 PHE A C 1
ATOM 2403 O O . PHE A 1 309 ? 3.724 -2.626 -52.359 1.00 61.97 309 PHE A O 1
ATOM 2410 N N . LYS A 1 310 ? 3.761 -4.019 -54.129 1.00 60.88 310 LYS A N 1
ATOM 2411 C CA . LYS A 1 310 ? 2.319 -4.307 -54.119 1.00 60.88 310 LYS A CA 1
ATOM 2412 C C . LYS A 1 310 ? 1.885 -5.733 -53.789 1.00 60.88 310 LYS A C 1
ATOM 2414 O O . LYS A 1 310 ? 0.709 -5.835 -53.483 1.00 60.88 310 LYS A O 1
ATOM 2419 N N . THR A 1 311 ? 2.719 -6.791 -53.869 1.00 68.38 311 THR A N 1
ATOM 2420 C CA . THR A 1 311 ? 2.445 -8.179 -53.346 1.00 68.38 311 THR A CA 1
ATOM 2421 C C . THR A 1 311 ? 3.264 -9.313 -53.998 1.00 68.38 311 THR A C 1
ATOM 2423 O O . THR A 1 311 ? 3.244 -10.426 -53.471 1.00 68.38 311 THR A O 1
ATOM 2426 N N . VAL A 1 312 ? 3.979 -9.100 -55.117 1.00 79.69 312 VAL A N 1
ATOM 2427 C CA . VAL A 1 312 ? 4.694 -10.177 -55.854 1.00 79.69 312 VAL A CA 1
ATOM 2428 C C . VAL A 1 312 ? 6.052 -9.716 -56.391 1.00 79.69 312 VAL A C 1
ATOM 2430 O O . VAL A 1 312 ? 6.146 -8.642 -56.981 1.00 79.69 312 VAL A O 1
ATOM 2433 N N . TYR A 1 313 ? 7.104 -10.518 -56.185 1.00 85.38 313 TYR A N 1
ATOM 2434 C CA . TYR A 1 313 ? 8.478 -10.233 -56.621 1.00 85.38 313 TYR A CA 1
ATOM 2435 C C . TYR A 1 313 ? 8.999 -11.342 -57.532 1.00 85.38 313 TYR A C 1
ATOM 2437 O O . TYR A 1 313 ? 8.922 -12.519 -57.182 1.00 85.38 313 TYR A O 1
ATOM 2445 N N . ASP A 1 314 ? 9.577 -10.951 -58.667 1.00 87.06 314 ASP A N 1
ATOM 2446 C CA . ASP A 1 314 ? 10.270 -11.850 -59.587 1.00 87.06 314 ASP A CA 1
ATOM 2447 C C . ASP A 1 314 ? 11.727 -12.061 -59.148 1.00 87.06 314 ASP A C 1
ATOM 2449 O O . ASP A 1 314 ? 12.580 -11.177 -59.254 1.00 87.06 314 ASP A O 1
ATOM 2453 N N . CYS A 1 315 ? 12.008 -13.263 -58.650 1.00 87.75 315 CYS A N 1
ATOM 2454 C CA . CYS A 1 315 ? 13.319 -13.715 -58.214 1.00 87.75 315 CYS A CA 1
ATOM 2455 C C . CYS A 1 315 ? 14.025 -14.629 -59.227 1.00 87.75 315 CYS A C 1
ATOM 2457 O O . CYS A 1 315 ? 15.017 -15.262 -58.862 1.00 87.75 315 CYS A O 1
ATOM 2459 N N . SER A 1 316 ? 13.572 -14.703 -60.482 1.00 88.44 316 SER A N 1
ATOM 2460 C CA . SER A 1 316 ? 14.180 -15.538 -61.537 1.00 88.44 316 SER A CA 1
ATOM 2461 C C . SER A 1 316 ? 15.679 -15.275 -61.745 1.00 88.44 316 SER A C 1
ATOM 2463 O O . SER A 1 316 ? 16.428 -16.170 -62.129 1.00 88.44 316 SER A O 1
ATOM 2465 N N . LYS A 1 317 ? 16.140 -14.056 -61.436 1.00 90.00 317 LYS A N 1
ATOM 2466 C CA . LYS A 1 317 ? 17.549 -13.639 -61.542 1.00 90.00 317 LYS A CA 1
ATOM 2467 C C . LYS A 1 317 ? 18.423 -14.047 -60.352 1.00 90.00 317 LYS A C 1
ATOM 2469 O O . LYS A 1 317 ? 19.641 -13.899 -60.431 1.00 90.00 317 LYS A O 1
ATOM 2474 N N . LEU A 1 318 ? 17.839 -14.513 -59.245 1.00 90.00 318 LEU A N 1
ATOM 2475 C CA . LEU A 1 318 ? 18.613 -15.008 -58.106 1.00 90.00 318 LEU A CA 1
ATOM 2476 C C . LEU A 1 318 ? 19.171 -16.397 -58.429 1.00 90.00 318 LEU A C 1
ATOM 2478 O O . LEU A 1 318 ? 18.470 -17.255 -58.966 1.00 90.00 318 LEU A O 1
ATOM 2482 N N . SER A 1 319 ? 20.433 -16.636 -58.076 1.00 91.94 319 SER A N 1
ATOM 2483 C CA . SER A 1 319 ? 21.021 -17.971 -58.174 1.00 91.94 319 SER A CA 1
ATOM 2484 C C . SER A 1 319 ? 20.344 -18.939 -57.201 1.00 91.94 319 SER A C 1
ATOM 2486 O O . SER A 1 319 ? 19.817 -18.528 -56.168 1.00 91.94 319 SER A O 1
ATOM 2488 N N . LYS A 1 320 ? 20.398 -20.242 -57.491 1.00 93.12 320 LYS A N 1
ATOM 2489 C CA . LYS A 1 320 ? 19.928 -21.262 -56.545 1.00 93.12 320 LYS A CA 1
ATOM 2490 C C . LYS A 1 320 ? 20.648 -21.108 -55.210 1.00 93.12 320 LYS A C 1
ATOM 2492 O O . LYS A 1 320 ? 21.870 -20.952 -55.181 1.00 93.12 320 LYS A O 1
ATOM 2497 N N . GLY A 1 321 ? 19.907 -21.146 -54.111 1.00 88.81 321 GLY A N 1
ATOM 2498 C CA . GLY A 1 321 ? 20.494 -20.906 -52.801 1.00 88.81 321 GLY A CA 1
ATOM 2499 C C . GLY A 1 321 ? 19.495 -20.481 -51.740 1.00 88.81 321 GLY A C 1
ATOM 2500 O O . GLY A 1 321 ? 18.287 -20.449 -51.944 1.00 88.81 321 GLY A O 1
ATOM 2501 N N . THR A 1 322 ? 20.026 -20.171 -50.566 1.00 86.38 322 THR A N 1
ATOM 2502 C CA . THR A 1 322 ? 19.247 -19.698 -49.423 1.00 86.38 322 THR A CA 1
ATOM 2503 C C . THR A 1 322 ? 19.454 -18.201 -49.247 1.00 86.38 322 THR A C 1
ATOM 2505 O O . THR A 1 322 ? 20.587 -17.722 -49.311 1.00 86.38 322 THR A O 1
ATOM 2508 N N . TYR A 1 323 ? 18.370 -17.485 -48.964 1.00 86.44 323 TYR A N 1
ATOM 2509 C CA . TYR A 1 323 ? 18.367 -16.037 -48.795 1.00 86.44 323 TYR A CA 1
ATOM 2510 C C . TYR A 1 323 ? 17.596 -15.633 -47.539 1.00 86.44 323 TYR A C 1
ATOM 2512 O O . TYR A 1 323 ? 16.724 -16.366 -47.058 1.00 86.44 323 TYR A O 1
ATOM 2520 N N . LEU A 1 324 ? 17.927 -14.453 -47.019 1.00 83.06 324 LEU A N 1
ATOM 2521 C CA . LEU A 1 324 ? 17.146 -13.763 -46.000 1.00 83.06 324 LEU A CA 1
ATOM 2522 C C . LEU A 1 324 ? 16.373 -12.638 -46.673 1.00 83.06 324 LEU A C 1
ATOM 2524 O O . LEU A 1 324 ? 16.931 -11.850 -47.427 1.00 83.06 324 LEU A O 1
ATOM 2528 N N . LEU A 1 325 ? 15.087 -12.567 -46.400 1.00 85.06 325 LEU A N 1
ATOM 2529 C CA . LEU A 1 325 ? 14.173 -11.567 -46.913 1.00 85.06 325 LEU A CA 1
ATOM 2530 C C . LEU A 1 325 ? 13.697 -10.738 -45.729 1.00 85.06 325 LEU A C 1
ATOM 2532 O O . LEU A 1 325 ? 13.038 -11.274 -44.845 1.00 85.06 325 LEU A O 1
ATOM 2536 N N . SER A 1 326 ? 14.023 -9.454 -45.728 1.00 82.81 326 SER A N 1
ATOM 2537 C CA . SER A 1 326 ? 13.498 -8.479 -44.783 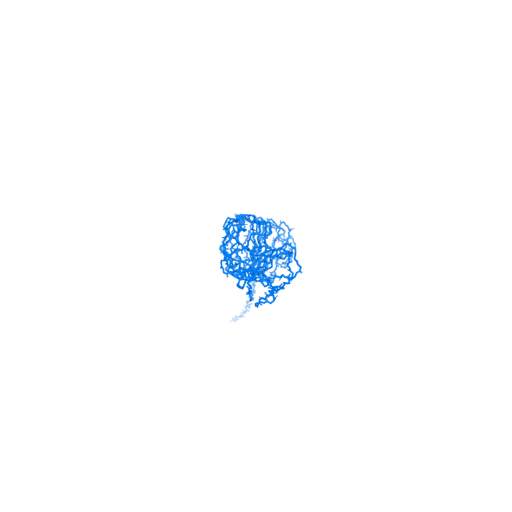1.00 82.81 326 SER A CA 1
ATOM 2538 C C . SER A 1 326 ? 12.348 -7.716 -45.434 1.00 82.81 326 SER A C 1
ATOM 2540 O O . SER A 1 326 ? 12.503 -7.197 -46.538 1.00 82.81 326 SER A O 1
ATOM 2542 N N . LEU A 1 327 ? 11.198 -7.682 -44.773 1.00 80.56 327 LEU A N 1
ATOM 2543 C CA . LEU A 1 327 ? 9.981 -6.995 -45.188 1.00 80.56 327 LEU A CA 1
ATOM 2544 C C . LEU A 1 327 ? 9.682 -5.881 -44.194 1.00 80.56 327 LEU A C 1
ATOM 2546 O O . LEU A 1 327 ? 9.734 -6.108 -42.986 1.00 80.56 327 LEU A O 1
ATOM 2550 N N . THR A 1 328 ? 9.297 -4.718 -44.703 1.00 76.06 328 THR A N 1
ATOM 2551 C CA . THR A 1 328 ? 8.749 -3.631 -43.892 1.00 76.06 328 THR A CA 1
ATOM 2552 C C . THR A 1 328 ? 7.268 -3.493 -44.218 1.00 76.06 328 THR A C 1
ATOM 2554 O O . THR A 1 328 ? 6.887 -3.422 -45.386 1.00 76.06 328 THR A O 1
ATOM 2557 N N . SER A 1 329 ? 6.420 -3.495 -43.193 1.00 70.25 329 SER A N 1
ATOM 2558 C CA . SER A 1 329 ? 4.979 -3.224 -43.330 1.00 70.25 329 SER A CA 1
ATOM 2559 C C . SER A 1 329 ? 4.690 -1.719 -43.397 1.00 70.25 329 SER A C 1
ATOM 2561 O O . SER A 1 329 ? 5.531 -0.896 -43.032 1.00 70.25 329 SER A O 1
ATOM 2563 N N . GLU A 1 330 ? 3.480 -1.330 -43.809 1.00 65.19 330 GLU A N 1
ATOM 2564 C CA . GLU A 1 330 ? 3.047 0.080 -43.786 1.00 65.19 330 GLU A CA 1
ATOM 2565 C C . GLU A 1 330 ? 3.106 0.698 -42.378 1.00 65.19 330 GLU A C 1
ATOM 2567 O O . GLU A 1 330 ? 3.416 1.878 -42.224 1.00 65.19 330 GLU A O 1
ATOM 2572 N N . SER A 1 331 ? 2.907 -0.110 -41.332 1.00 61.75 331 SER A N 1
ATOM 2573 C CA . SER A 1 331 ? 3.045 0.303 -39.932 1.00 61.75 331 SER A CA 1
ATOM 2574 C C . SER A 1 331 ? 4.487 0.254 -39.401 1.00 61.75 331 SER A C 1
ATOM 2576 O O . SER A 1 331 ? 4.673 0.251 -38.188 1.00 61.75 331 SER A O 1
ATOM 2578 N N . GLN A 1 332 ? 5.500 0.194 -40.278 1.00 61.72 332 GLN A N 1
ATOM 2579 C CA . GLN A 1 332 ? 6.937 0.180 -39.944 1.00 61.72 332 GLN A CA 1
ATOM 2580 C C . GLN A 1 332 ? 7.417 -1.042 -39.135 1.00 61.72 332 GLN A C 1
ATOM 2582 O O . GLN A 1 332 ? 8.511 -1.027 -38.575 1.00 61.72 332 GLN A O 1
ATOM 2587 N N . ASN A 1 333 ? 6.646 -2.134 -39.095 1.00 60.91 333 ASN A N 1
ATOM 2588 C CA . ASN A 1 333 ? 7.133 -3.393 -38.518 1.00 60.91 333 ASN A CA 1
ATOM 2589 C C . ASN A 1 333 ? 8.073 -4.090 -39.504 1.00 60.91 333 ASN A C 1
ATOM 2591 O O . ASN A 1 333 ? 7.713 -4.227 -40.678 1.00 60.91 333 ASN A O 1
ATOM 2595 N N . LEU A 1 334 ? 9.219 -4.561 -39.007 1.00 66.88 334 LEU A N 1
ATOM 2596 C CA . LEU A 1 334 ? 10.218 -5.311 -39.765 1.00 66.88 334 LEU A CA 1
ATOM 2597 C C . LEU A 1 334 ? 10.034 -6.820 -39.546 1.00 66.88 334 LEU A C 1
ATOM 2599 O O . LEU A 1 334 ? 9.927 -7.279 -38.411 1.00 66.88 334 LEU A O 1
ATOM 2603 N N . LEU A 1 335 ? 10.046 -7.602 -40.621 1.00 74.44 335 LEU A N 1
ATOM 2604 C CA . LEU A 1 335 ? 9.923 -9.057 -40.591 1.00 74.44 335 LEU A CA 1
ATOM 2605 C C . LEU A 1 335 ? 11.029 -9.684 -41.436 1.00 74.44 335 LEU A C 1
ATOM 2607 O O . LEU A 1 335 ? 11.093 -9.441 -42.634 1.00 74.44 335 LEU A O 1
ATOM 2611 N N . THR A 1 336 ? 11.878 -10.521 -40.835 1.00 78.12 336 THR A N 1
ATOM 2612 C CA . THR A 1 336 ? 12.919 -11.255 -41.572 1.00 78.12 336 THR A CA 1
ATOM 2613 C C . THR A 1 336 ? 12.558 -12.732 -41.704 1.00 78.12 336 THR A C 1
ATOM 2615 O O . THR A 1 336 ? 12.331 -13.416 -40.709 1.00 78.12 336 THR A O 1
ATOM 2618 N N . ILE A 1 337 ? 12.520 -13.240 -42.936 1.00 82.00 337 ILE A N 1
ATOM 2619 C CA . ILE A 1 337 ? 12.151 -14.619 -43.273 1.00 82.00 337 ILE A CA 1
ATOM 2620 C C . ILE A 1 337 ? 13.255 -15.255 -44.116 1.00 82.00 337 ILE A C 1
ATOM 2622 O O . ILE A 1 337 ? 13.837 -14.629 -44.997 1.00 82.00 337 ILE A O 1
ATOM 2626 N N . LYS A 1 338 ? 13.520 -16.539 -43.878 1.00 83.00 338 LYS A N 1
ATOM 2627 C CA . LYS A 1 338 ? 14.410 -17.353 -44.710 1.00 83.00 338 LYS A CA 1
ATOM 2628 C C . LYS A 1 338 ? 13.625 -18.019 -45.841 1.00 83.00 338 LYS A C 1
ATOM 2630 O O . LYS A 1 338 ? 12.633 -18.698 -45.572 1.00 83.00 338 LYS A O 1
ATOM 2635 N N . PHE A 1 339 ? 14.109 -17.921 -47.078 1.00 85.12 339 PHE A N 1
ATOM 2636 C CA . PHE A 1 339 ? 13.554 -18.675 -48.207 1.00 85.12 339 PHE A CA 1
ATOM 2637 C C . PHE A 1 339 ? 14.643 -19.358 -49.044 1.00 85.12 339 PHE A C 1
ATOM 2639 O O . PHE A 1 339 ? 15.817 -18.978 -49.001 1.00 85.12 339 PHE A O 1
ATOM 2646 N N . ILE A 1 340 ? 14.248 -20.401 -49.775 1.00 87.69 340 ILE A N 1
ATOM 2647 C CA . ILE A 1 340 ? 15.123 -21.191 -50.647 1.00 87.69 340 ILE A CA 1
ATOM 2648 C C . ILE A 1 340 ? 14.728 -20.928 -52.100 1.00 87.69 340 ILE A C 1
ATOM 2650 O O . ILE A 1 340 ? 13.586 -21.185 -52.466 1.00 87.69 340 ILE A O 1
ATOM 2654 N N . LYS A 1 341 ? 15.665 -20.442 -52.919 1.00 90.31 341 LYS A N 1
ATOM 2655 C CA . LYS A 1 341 ? 15.558 -20.373 -54.381 1.00 90.31 341 LYS A CA 1
ATOM 2656 C C . LYS A 1 341 ? 15.975 -21.723 -54.967 1.00 90.31 341 LYS A C 1
ATOM 2658 O O . LYS A 1 341 ? 17.150 -22.089 -54.863 1.00 90.31 341 LYS A O 1
ATOM 2663 N N . ASP A 1 342 ? 15.013 -22.435 -55.550 1.00 86.88 342 ASP A N 1
ATOM 2664 C CA . ASP A 1 342 ? 15.214 -23.685 -56.300 1.00 86.88 342 ASP A CA 1
ATOM 2665 C C . ASP A 1 342 ? 15.617 -23.428 -57.755 1.00 86.88 342 ASP A C 1
ATOM 2667 O O . ASP A 1 342 ? 15.244 -22.380 -58.341 1.00 86.88 342 ASP A O 1
#

pLDDT: mean 85.79, std 16.85, range [32.91, 98.94]

Radius of gyration: 34.69 Å; chains: 1; bounding box: 65×41×143 Å

Foldseek 3Di:
DDDDDDDDDPPPPPPPPPPQPWDADPWQLLLQLCCVQQVVQDPDPRGSIGRLVSLQPDQDAERADEPRQTADPPSQCSNQNHQEDHYAHHAHADDDDHHLNHQYDHHANYQHAEDPDDRQQHAEDHHANHANYHYDADHLNHAYDAHHQRQDQDDHADRLNHAYDAPANYAHQDDHDDRQNHAEYHHECYLHQADDDDHLNHAEYAHALRANHAAYDDDHLNHQYYHHHNYNHQAHLAARPNYDDPRHHDDPVGSPVVYDRDPPRPDPPPPPPFDWPPFQDEFKIFTDAFQWKFKADPVRDTPDIDRGDDTMDTPNVPDFAKIWMWTQHPVRDIDIDIGTHD